Protein AF-0000000076572307 (afdb_homodimer)

Radius of gyration: 17.09 Å; Cα contacts (8 Å, |Δi|>4): 533; chains: 2; bounding box: 33×55×38 Å

pLDDT: mean 97.34, std 5.14, range [53.84, 98.94]

Nearest PDB structures (foldseek):
  8awo-assembly1_B  TM=8.934E-01  e=1.392E-05  Thermotoga maritima
  9bwf-assembly1_A  TM=8.383E-01  e=2.358E-06  metagenome
  8awp-assembly1_B  TM=9.040E-01  e=1.636E-05  Thermotoga maritima
  3fjs-assembly2_D  TM=7.931E-01  e=7.704E-06  Cupriavidus pinatubonensis JMP134
  5uqp-assembly1_B  TM=8.840E-01  e=5.346E-05  Rhodococcus jostii RHA1

InterPro domains:
  IPR011051 RmlC-like cupin domain superfamily [SSF51182] (6-100)
  IPR013096 Cupin 2, conserved barrel [PF07883] (37-101)
  IPR014710 RmlC-like jelly roll fold [G3DSA:2.60.120.10] (9-100)
  IPR052535 Bacilysin biosynthesis H2HPP isomerase [PTHR40112] (22-104)

Secondary structure (DSSP, 8-state):
-----EE---HHHH-S--HHHHHHHHHHTTEEEEEEEE-TT-EEEEEEESS-EEEEEEESEEEEEETTEEEEEETT-EEEE-TT--EEEEEESSS-EEEEEEEE-/-----EE---HHHH-S--HHHHHHHHHHTTEEEEEEEE-TT-EEEEEEESS-EEEEEEESEEEEEETTEEEEEETT-EEEE-TT--EEEEEESSS-EEEEEEEE-

Foldseek 3Di:
DDDWDKDADDCVVQNDQDPVSVCVVLVVVQKDKDKDKFAAFDKWDKDFAQAKKKKAWQAAWKWKDFPNDIDIDHHRMIIIDHGPTIIIMTGHDHGMTIIIIMGGD/DDDKDKDADDCVVQNDQDPVSVCVVQVVVQKDKDKDKFAAFDKWDKDFAQAKKKKAWQAAWKWKDFPNDIDIDHHRMIIIDHGPTIIIMTGHDHGMTIIIIMGGD

Organism: Mesocestoides corti (NCBI:txid53468)

Solvent-accessible surface area (backbone atoms only — not comparable to full-atom values): 10894 Å² total; per-residue (Å²): 131,82,71,87,52,72,47,70,64,44,53,92,81,65,39,74,88,45,70,65,50,50,51,52,52,39,43,73,71,44,33,44,68,49,48,35,41,35,47,48,60,34,52,40,56,60,29,32,31,78,49,55,34,35,46,33,31,66,34,44,35,35,38,39,35,45,83,91,42,74,47,77,43,39,57,39,24,34,34,62,43,60,46,67,48,60,32,34,37,32,34,40,73,90,45,50,32,35,33,30,52,26,36,70,105,132,80,74,88,52,71,47,71,65,44,52,92,80,65,38,75,88,44,70,66,50,50,51,52,53,38,42,74,72,43,32,44,68,49,48,33,41,36,48,48,6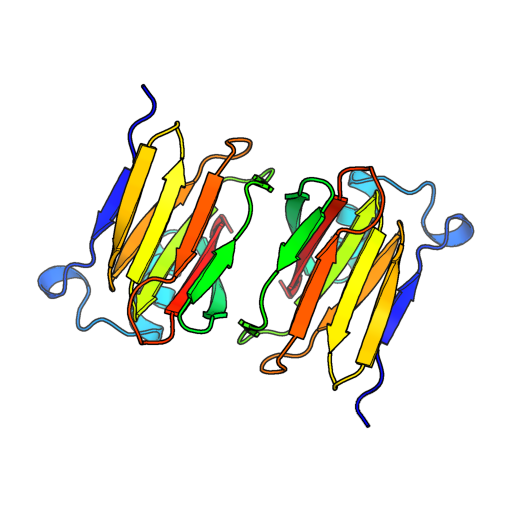0,35,50,42,56,60,30,33,31,78,49,55,35,35,46,32,29,64,34,44,36,35,37,40,34,45,81,91,40,75,47,78,43,40,57,38,24,33,33,61,42,59,49,66,50,59,32,32,37,33,33,40,73,89,46,49,31,34,32,31,53,27,34,72,107

Structure (mmCIF, N/CA/C/O backbone):
data_AF-0000000076572307-model_v1
#
loop_
_entity.id
_entity.type
_entity.pdbx_description
1 polymer 'Cupin_2 domain-containing protein'
#
loop_
_atom_site.group_PDB
_atom_site.id
_atom_site.type_symbol
_atom_site.label_atom_id
_atom_site.label_alt_id
_atom_site.label_comp_id
_atom_site.label_asym_id
_atom_site.label_entity_id
_atom_site.label_seq_id
_atom_site.pdbx_PDB_ins_code
_atom_site.Cartn_x
_atom_site.Cartn_y
_atom_site.Cartn_z
_atom_site.occupancy
_atom_site.B_iso_or_equiv
_atom_site.auth_seq_id
_atom_site.auth_comp_id
_atom_site.auth_asym_id
_atom_site.auth_atom_id
_atom_site.pdbx_PDB_model_num
ATOM 1 N N . MET A 1 1 ? 13.156 -6.414 -22.438 1 53.84 1 MET A N 1
ATOM 2 C CA . MET A 1 1 ? 11.797 -6.887 -22.172 1 53.84 1 MET A CA 1
ATOM 3 C C . MET A 1 1 ? 11.68 -7.398 -20.734 1 53.84 1 MET A C 1
ATOM 5 O O . MET A 1 1 ? 12.344 -8.367 -20.359 1 53.84 1 MET A O 1
ATOM 9 N N . THR A 1 2 ? 11.484 -6.613 -19.719 1 73 2 THR A N 1
ATOM 10 C CA . THR A 1 2 ? 11.562 -7.082 -18.344 1 73 2 THR A CA 1
ATOM 11 C C . THR A 1 2 ? 10.438 -8.07 -18.047 1 73 2 THR A C 1
ATOM 13 O O . THR A 1 2 ? 9.289 -7.859 -18.453 1 73 2 THR A O 1
ATOM 16 N N . ASP A 1 3 ? 10.711 -9.32 -17.891 1 89.75 3 ASP A N 1
ATOM 17 C CA . ASP A 1 3 ? 9.75 -10.398 -17.672 1 89.75 3 ASP A CA 1
ATOM 18 C C . ASP A 1 3 ? 9.227 -10.383 -16.234 1 89.75 3 ASP A C 1
ATOM 20 O O . ASP A 1 3 ? 9.898 -9.906 -15.328 1 89.75 3 ASP A O 1
ATOM 24 N N . PHE A 1 4 ? 7.934 -10.789 -16.172 1 97.31 4 PHE A N 1
ATOM 25 C CA . PHE A 1 4 ? 7.336 -10.984 -14.852 1 97.31 4 PHE A CA 1
ATOM 26 C C . PHE A 1 4 ? 8.055 -12.086 -14.086 1 97.31 4 PHE A C 1
ATOM 28 O O . PHE A 1 4 ? 8.383 -13.133 -14.656 1 97.31 4 PHE A O 1
ATOM 35 N N . VAL A 1 5 ? 8.383 -11.852 -12.867 1 98.19 5 VAL A N 1
ATOM 36 C CA . VAL A 1 5 ? 8.859 -12.898 -11.961 1 98.19 5 VAL A CA 1
ATOM 37 C C . VAL A 1 5 ? 7.742 -13.281 -10.992 1 98.19 5 VAL A C 1
ATOM 39 O O . VAL A 1 5 ? 7.465 -12.555 -10.039 1 98.19 5 VAL A O 1
ATOM 42 N N . VAL A 1 6 ? 7.102 -14.461 -11.266 1 98.25 6 VAL A N 1
ATOM 43 C CA . VAL A 1 6 ? 5.957 -14.93 -10.492 1 98.25 6 VAL A CA 1
ATOM 44 C C . VAL A 1 6 ? 6.289 -16.266 -9.82 1 98.25 6 VAL A C 1
ATOM 46 O O . VAL A 1 6 ? 6.852 -17.156 -10.453 1 98.25 6 VAL A O 1
ATOM 49 N N . ASP A 1 7 ? 5.984 -16.344 -8.555 1 98.12 7 ASP A N 1
ATOM 50 C CA . ASP A 1 7 ? 6.02 -17.609 -7.828 1 98.12 7 ASP A CA 1
ATOM 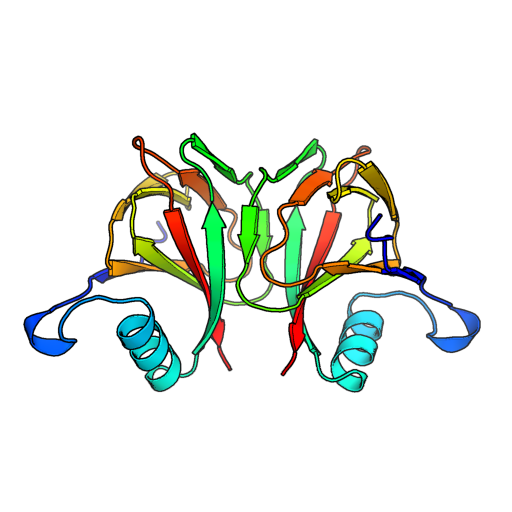51 C C . ASP A 1 7 ? 4.609 -18.125 -7.543 1 98.12 7 ASP A C 1
ATOM 53 O O . ASP A 1 7 ? 3.713 -17.344 -7.223 1 98.12 7 ASP A O 1
ATOM 57 N N . HIS A 1 8 ? 4.43 -19.375 -7.688 1 98.44 8 HIS A N 1
ATOM 58 C CA . HIS A 1 8 ? 3.141 -20.016 -7.426 1 98.44 8 HIS A CA 1
ATOM 59 C C . HIS A 1 8 ? 3.184 -20.844 -6.148 1 98.44 8 HIS A C 1
ATOM 61 O O . HIS A 1 8 ? 4.188 -21.5 -5.867 1 98.44 8 HIS A O 1
ATOM 67 N N . TRP A 1 9 ? 2.131 -20.781 -5.445 1 98.69 9 TRP A N 1
ATOM 68 C CA . TRP A 1 9 ? 2.029 -21.625 -4.254 1 98.69 9 TRP A CA 1
ATOM 69 C C . TRP A 1 9 ? 2.035 -23.094 -4.633 1 98.69 9 TRP A C 1
ATOM 71 O O . TRP A 1 9 ? 1.381 -23.5 -5.598 1 98.69 9 TRP A O 1
ATOM 81 N N . ASP A 1 10 ? 2.77 -23.828 -3.922 1 98.06 10 ASP A N 1
ATOM 82 C CA . ASP A 1 10 ? 2.838 -25.281 -4.082 1 98.06 10 ASP A CA 1
ATOM 83 C C . ASP A 1 10 ? 2.395 -26 -2.805 1 98.06 10 ASP A C 1
ATOM 85 O O . ASP A 1 10 ? 3.166 -26.109 -1.851 1 98.06 10 ASP A O 1
ATOM 89 N N . GLU A 1 11 ? 1.221 -26.578 -2.836 1 97.12 11 GLU A N 1
ATOM 90 C CA . GLU A 1 11 ? 0.671 -27.156 -1.617 1 97.12 11 GLU A CA 1
ATOM 91 C C . GLU A 1 11 ? 1.5 -28.359 -1.158 1 97.12 11 GLU A C 1
ATOM 93 O O . GLU A 1 11 ? 1.532 -28.672 0.032 1 97.12 11 GLU A O 1
ATOM 98 N N . GLY A 1 12 ? 2.105 -29.078 -2.049 1 97.5 12 GLY A N 1
ATOM 99 C CA . GLY A 1 12 ? 2.975 -30.188 -1.69 1 97.5 12 GLY A CA 1
ATOM 100 C C . GLY A 1 12 ? 4.199 -29.75 -0.907 1 97.5 12 GLY A C 1
ATOM 101 O O . GLY A 1 12 ? 4.727 -30.531 -0.099 1 97.5 12 GLY A O 1
ATOM 102 N N . VAL A 1 13 ? 4.621 -28.578 -1.095 1 97.12 13 VAL A N 1
ATOM 103 C CA . VAL A 1 13 ? 5.824 -28.047 -0.457 1 97.12 13 VAL A CA 1
ATOM 104 C C . VAL A 1 13 ? 5.438 -27.109 0.674 1 97.12 13 VAL A C 1
ATOM 106 O O . VAL A 1 13 ? 5.996 -27.172 1.77 1 97.12 13 VAL A O 1
ATOM 109 N N . ASP A 1 14 ? 4.301 -26.266 0.451 1 97.44 14 ASP A N 1
ATOM 110 C CA . ASP A 1 14 ? 3.994 -25.141 1.332 1 97.44 14 ASP A CA 1
ATOM 111 C C . ASP A 1 14 ? 2.84 -25.484 2.271 1 97.44 14 ASP A C 1
ATOM 113 O O . ASP A 1 14 ? 2.564 -24.734 3.219 1 97.44 14 ASP A O 1
ATOM 117 N N . GLY A 1 15 ? 2.24 -26.578 2.039 1 97.81 15 GLY A N 1
ATOM 118 C CA . GLY A 1 15 ? 1.041 -26.891 2.803 1 97.81 15 GLY A CA 1
ATOM 119 C C . GLY A 1 15 ? -0.204 -26.219 2.254 1 97.81 15 GLY A C 1
ATOM 120 O O . GLY A 1 15 ? -0.192 -25.688 1.141 1 97.81 15 GLY A O 1
ATOM 121 N N . VAL A 1 16 ? -1.265 -26.375 2.984 1 98.31 16 VAL A N 1
ATOM 122 C CA . VAL A 1 16 ? -2.537 -25.797 2.576 1 98.31 16 VAL A CA 1
ATOM 123 C C . VAL A 1 16 ? -2.432 -24.266 2.584 1 98.31 16 VAL A C 1
ATOM 125 O O . VAL A 1 16 ? -1.957 -23.672 3.559 1 98.31 16 VAL A O 1
ATOM 128 N N . LEU A 1 17 ? -2.826 -23.688 1.553 1 98.62 17 LEU A N 1
ATOM 129 C CA . LEU A 1 17 ? -2.787 -22.234 1.444 1 98.62 17 LEU A CA 1
ATOM 130 C C . LEU A 1 17 ? -3.754 -21.578 2.434 1 98.62 17 LEU A C 1
ATOM 132 O O . LEU A 1 17 ? -4.926 -21.969 2.5 1 98.62 17 LEU A O 1
ATOM 136 N N . SER A 1 18 ? -3.26 -20.641 3.166 1 98.31 18 SER A N 1
ATOM 137 C CA . SER A 1 18 ? -4.016 -19.766 4.066 1 98.31 18 SER A CA 1
ATOM 138 C C . SER A 1 18 ? -3.279 -18.453 4.316 1 98.31 18 SER A C 1
ATOM 140 O O . SER A 1 18 ? -2.125 -18.297 3.91 1 98.31 18 SER A O 1
ATOM 142 N N . ARG A 1 19 ? -3.943 -17.594 4.926 1 98.06 19 ARG A N 1
ATOM 143 C CA . ARG A 1 19 ? -3.271 -16.359 5.332 1 98.06 19 ARG A CA 1
ATOM 144 C C . ARG A 1 19 ? -2.057 -16.656 6.203 1 98.06 19 ARG A C 1
ATOM 146 O O . ARG A 1 19 ? -0.982 -16.094 5.992 1 98.06 19 ARG A O 1
ATOM 153 N N . GLU A 1 20 ? -2.246 -17.516 7.09 1 97.69 20 GLU A N 1
ATOM 154 C CA . GLU A 1 20 ? -1.208 -17.844 8.062 1 97.69 20 GLU A CA 1
ATOM 155 C C . GLU A 1 20 ? -0.001 -18.484 7.383 1 97.69 20 GLU A C 1
ATOM 157 O O . GLU A 1 20 ? 1.141 -18.094 7.637 1 97.69 20 GLU A O 1
ATOM 162 N N . THR A 1 21 ? -0.202 -19.438 6.551 1 98.56 21 THR A N 1
ATOM 163 C CA . THR A 1 21 ? 0.91 -20.141 5.918 1 98.56 21 THR A CA 1
ATOM 164 C C . THR A 1 21 ? 1.631 -19.234 4.93 1 98.56 21 THR A C 1
ATOM 166 O O . THR A 1 21 ? 2.848 -19.328 4.762 1 98.56 21 THR A O 1
ATOM 169 N N . MET A 1 22 ? 0.889 -18.344 4.297 1 98.81 22 MET A N 1
ATOM 170 C CA . MET A 1 22 ? 1.513 -17.375 3.4 1 98.81 22 MET A CA 1
ATOM 171 C C . MET A 1 22 ? 2.395 -16.406 4.176 1 98.81 22 MET A C 1
ATOM 173 O O . MET A 1 22 ? 3.525 -16.125 3.771 1 98.81 22 MET A O 1
ATOM 177 N N . LEU A 1 23 ? 1.884 -15.914 5.301 1 98.19 23 LEU A N 1
ATOM 178 C CA . LEU A 1 23 ? 2.664 -14.992 6.125 1 98.19 23 LEU A CA 1
ATOM 179 C C . LEU A 1 23 ? 3.947 -15.664 6.609 1 98.19 23 LEU A C 1
ATOM 181 O O . LEU A 1 23 ? 5.012 -15.039 6.625 1 98.19 23 LEU A O 1
ATOM 185 N N . GLU A 1 24 ? 3.861 -16.844 7.004 1 97.94 24 GLU A N 1
ATOM 186 C CA . GLU A 1 24 ? 5.031 -17.594 7.465 1 97.94 24 GLU A CA 1
ATOM 187 C C . GLU A 1 24 ? 6.066 -17.734 6.352 1 97.94 24 GLU A C 1
ATOM 189 O O . GLU A 1 24 ? 7.27 -17.578 6.594 1 97.94 24 GLU A O 1
ATOM 194 N N . LYS A 1 25 ? 5.605 -18.031 5.172 1 98.31 25 LYS A N 1
ATOM 195 C CA . LYS A 1 25 ? 6.508 -18.188 4.031 1 98.31 25 LYS A CA 1
ATOM 196 C C . LYS A 1 25 ? 7.234 -16.875 3.732 1 98.31 25 LYS A C 1
ATOM 198 O O . LYS A 1 25 ? 8.445 -16.859 3.518 1 98.31 25 LYS A O 1
ATOM 203 N N . LEU A 1 26 ? 6.496 -15.797 3.756 1 98.38 26 LEU A N 1
ATOM 204 C CA . LEU A 1 26 ? 7.082 -14.492 3.484 1 98.38 26 LEU A CA 1
ATOM 205 C C . LEU A 1 26 ? 8.102 -14.117 4.559 1 98.38 26 LEU A C 1
ATOM 207 O O . LEU A 1 26 ? 9.164 -13.57 4.254 1 98.38 26 LEU A O 1
ATOM 211 N N . LYS A 1 27 ? 7.742 -14.383 5.781 1 97.75 27 LYS A N 1
ATOM 212 C CA . LYS A 1 27 ? 8.664 -14.117 6.883 1 97.75 27 LYS A CA 1
ATOM 213 C C . LYS A 1 27 ? 9.969 -14.891 6.711 1 97.75 27 LYS A C 1
ATOM 215 O O . LYS A 1 27 ? 11.055 -14.344 6.918 1 97.75 27 LYS A O 1
ATOM 220 N N . LYS A 1 28 ? 9.867 -16.109 6.371 1 97.56 28 LYS A N 1
ATOM 221 C CA . LYS A 1 28 ? 11.047 -16.938 6.148 1 97.56 28 LYS A CA 1
ATOM 222 C C . LYS A 1 28 ? 11.914 -16.375 5.027 1 97.56 28 LYS A C 1
ATOM 224 O O . LYS A 1 28 ? 13.133 -16.547 5.031 1 97.56 28 LYS A O 1
ATOM 229 N N . GLN A 1 29 ? 11.273 -15.773 4.152 1 97.69 29 GLN A N 1
ATOM 230 C CA . GLN A 1 29 ? 11.984 -15.18 3.021 1 97.69 29 GLN A CA 1
ATOM 231 C C . GLN A 1 29 ? 12.531 -13.797 3.373 1 97.69 29 GLN A C 1
ATOM 233 O O . GLN A 1 29 ? 13.164 -13.148 2.543 1 97.69 29 GLN A O 1
ATOM 238 N N . GLY A 1 30 ? 12.203 -13.25 4.586 1 97.69 30 GLY A N 1
ATOM 239 C CA . GLY A 1 30 ? 12.719 -11.969 5.039 1 97.69 30 GLY A CA 1
ATOM 240 C C . GLY A 1 30 ? 11.82 -10.805 4.664 1 97.69 30 GLY A C 1
ATOM 241 O O . GLY A 1 30 ? 12.297 -9.688 4.457 1 97.69 30 GLY A O 1
ATOM 242 N N . TYR A 1 31 ? 10.555 -11.094 4.496 1 97.94 31 TYR A N 1
ATOM 243 C CA . TYR A 1 31 ? 9.625 -10.031 4.133 1 97.94 31 TYR A CA 1
ATOM 244 C C . TYR A 1 31 ? 8.68 -9.719 5.289 1 97.94 31 TYR A C 1
ATOM 246 O O . TYR A 1 31 ? 8.273 -10.617 6.027 1 97.94 31 TYR A O 1
ATOM 254 N N . SER A 1 32 ? 8.32 -8.438 5.426 1 97.06 32 SER A N 1
ATOM 255 C CA . SER A 1 32 ? 7.133 -7.992 6.148 1 97.06 32 SER A CA 1
ATOM 256 C C . SER A 1 32 ? 5.949 -7.793 5.207 1 97.06 32 SER A C 1
ATOM 258 O O . SER A 1 32 ? 6.129 -7.398 4.055 1 97.06 32 SER A O 1
ATOM 260 N N . ALA A 1 33 ? 4.809 -8.156 5.691 1 97.81 33 ALA A N 1
ATOM 261 C CA . ALA A 1 33 ? 3.639 -8.102 4.816 1 97.81 33 ALA A CA 1
ATOM 262 C C . ALA A 1 33 ? 2.496 -7.336 5.484 1 97.81 33 ALA A C 1
ATOM 264 O O . ALA A 1 33 ? 2.219 -7.531 6.668 1 97.81 33 ALA A O 1
ATOM 265 N N . THR A 1 34 ? 1.863 -6.457 4.77 1 98.12 34 THR A N 1
ATOM 266 C CA . THR A 1 34 ? 0.648 -5.77 5.191 1 98.12 34 THR A CA 1
ATOM 267 C C . THR A 1 34 ? -0.577 -6.359 4.5 1 98.12 34 THR A C 1
ATOM 269 O O . THR A 1 34 ? -0.696 -6.297 3.273 1 98.12 34 THR A O 1
ATOM 272 N N . PRO A 1 35 ? -1.518 -6.953 5.266 1 98.44 35 PRO A N 1
ATOM 273 C CA . PRO A 1 35 ? -2.697 -7.582 4.664 1 98.44 35 PRO A CA 1
ATOM 274 C C . PRO A 1 35 ? -3.781 -6.57 4.301 1 98.44 35 PRO A C 1
ATOM 276 O O . PRO A 1 35 ? -4.172 -5.75 5.137 1 98.44 35 PRO A O 1
ATOM 279 N N . TYR A 1 36 ? -4.258 -6.652 3.113 1 98.69 36 TYR A N 1
ATOM 280 C CA . TYR A 1 36 ? -5.336 -5.812 2.604 1 98.69 36 TYR A CA 1
ATOM 281 C C . TYR A 1 36 ? -6.512 -6.66 2.135 1 98.69 36 TYR A C 1
ATOM 283 O O . TYR A 1 36 ? -6.332 -7.809 1.729 1 98.69 36 TYR A O 1
ATOM 291 N N . THR A 1 37 ? -7.695 -6.086 2.186 1 98.75 37 THR A N 1
ATOM 292 C CA . THR A 1 37 ? -8.883 -6.617 1.524 1 98.75 37 THR A CA 1
ATOM 293 C C . THR A 1 37 ? -9.508 -5.566 0.608 1 98.75 37 THR A C 1
ATOM 295 O O . THR A 1 37 ? -9.773 -4.441 1.037 1 98.75 37 THR A O 1
ATOM 298 N N . PHE A 1 38 ? -9.688 -5.957 -0.635 1 98.5 38 PHE A N 1
ATOM 299 C CA . PHE A 1 38 ? -10.273 -5.082 -1.646 1 98.5 38 PHE A CA 1
ATOM 300 C C . PHE A 1 38 ? -11.555 -5.684 -2.205 1 98.5 38 PHE A C 1
ATOM 302 O O . PHE A 1 38 ? -11.656 -6.898 -2.379 1 98.5 38 PHE A O 1
ATOM 309 N N . SER A 1 39 ? -12.461 -4.883 -2.543 1 98 39 SER A N 1
ATOM 310 C CA . SER A 1 39 ? -13.703 -5.355 -3.141 1 98 39 SER A CA 1
ATOM 311 C C . SER A 1 39 ? -13.5 -5.789 -4.586 1 98 39 SER A C 1
ATOM 313 O O . SER A 1 39 ? -12.539 -5.359 -5.238 1 98 39 SER A O 1
ATOM 315 N N . ALA A 1 40 ? -14.406 -6.648 -4.992 1 98.12 40 ALA A N 1
ATOM 316 C CA . ALA A 1 40 ? -14.43 -7 -6.41 1 98.12 40 ALA A CA 1
ATOM 317 C C . ALA A 1 40 ? -14.523 -5.75 -7.285 1 98.12 40 ALA A C 1
ATOM 319 O O . ALA A 1 40 ? -15.25 -4.809 -6.961 1 98.12 40 ALA A O 1
ATOM 320 N N . GLY A 1 41 ? -13.711 -5.723 -8.336 1 97.69 41 GLY A N 1
ATOM 321 C CA . GLY A 1 41 ? -13.773 -4.629 -9.289 1 97.69 41 GLY A CA 1
ATOM 322 C C . GLY A 1 41 ? -12.867 -3.469 -8.93 1 97.69 41 GLY A C 1
ATOM 323 O O . GLY A 1 41 ? -12.719 -2.525 -9.711 1 97.69 41 GLY A O 1
ATOM 324 N N . SER A 1 42 ? -12.25 -3.514 -7.773 1 97.94 42 SER A N 1
ATOM 325 C CA . SER A 1 42 ? -11.32 -2.457 -7.387 1 97.94 42 SER A CA 1
ATOM 326 C C . SER A 1 42 ? -10.227 -2.277 -8.43 1 97.94 42 SER A C 1
ATOM 328 O O . SER A 1 42 ? -9.727 -3.256 -8.984 1 97.94 42 SER A O 1
ATOM 330 N N . THR A 1 43 ? -9.844 -0.995 -8.68 1 97.88 43 THR A N 1
ATOM 331 C CA . THR A 1 43 ? -8.742 -0.673 -9.586 1 97.88 43 THR A CA 1
ATOM 332 C C . THR A 1 43 ? -7.668 0.132 -8.867 1 97.88 43 THR A C 1
ATOM 334 O O . THR A 1 43 ? -7.965 0.904 -7.953 1 97.88 43 THR A O 1
ATOM 337 N N . PHE A 1 44 ? -6.484 -0.086 -9.273 1 97.75 44 PHE A N 1
ATOM 338 C CA . PHE A 1 44 ? -5.309 0.615 -8.766 1 97.75 44 PHE A CA 1
ATOM 339 C C . PHE A 1 44 ? -4.582 1.339 -9.891 1 97.75 44 PHE A C 1
ATOM 341 O O . PHE A 1 44 ? -4.074 0.705 -10.82 1 97.75 44 PHE A O 1
ATOM 348 N N . PRO A 1 45 ? -4.516 2.625 -9.789 1 96.81 45 PRO A N 1
ATOM 349 C CA . PRO A 1 45 ? -3.891 3.396 -10.867 1 96.81 45 PRO A CA 1
ATOM 350 C C . PRO A 1 45 ? -2.383 3.164 -10.961 1 96.81 45 PRO A C 1
ATOM 352 O O . PRO A 1 45 ? -1.771 2.666 -10.016 1 96.81 45 PRO A O 1
ATOM 355 N N . THR A 1 46 ? -1.895 3.574 -12.133 1 97.44 46 THR A N 1
ATOM 356 C CA . THR A 1 46 ? -0.453 3.471 -12.336 1 97.44 46 THR A CA 1
ATOM 357 C C . THR A 1 46 ? 0.298 4.273 -11.273 1 97.44 46 THR A C 1
ATOM 359 O O . THR A 1 46 ? -0.058 5.418 -10.984 1 97.44 46 THR A O 1
ATOM 362 N N . HIS A 1 47 ? 1.31 3.645 -10.688 1 98.31 47 HIS A N 1
ATOM 363 C CA . HIS A 1 47 ? 2.152 4.27 -9.68 1 98.31 47 HIS A CA 1
ATOM 364 C C . HIS A 1 47 ? 3.518 3.596 -9.602 1 98.31 47 HIS A C 1
ATOM 366 O O . HIS A 1 47 ? 3.766 2.609 -10.297 1 98.31 47 HIS A O 1
ATOM 372 N N . THR A 1 48 ? 4.395 4.195 -8.797 1 98.56 48 THR A N 1
ATOM 373 C CA . THR A 1 48 ? 5.695 3.611 -8.492 1 98.56 48 THR A CA 1
ATOM 374 C C . THR A 1 48 ? 5.949 3.621 -6.984 1 98.56 48 THR A C 1
ATOM 376 O O . THR A 1 48 ? 5.207 4.258 -6.23 1 98.56 48 THR A O 1
ATOM 379 N N . HIS A 1 49 ? 6.91 2.883 -6.594 1 98.38 49 HIS A N 1
ATOM 380 C CA . HIS A 1 49 ? 7.418 2.92 -5.227 1 98.38 49 HIS A CA 1
ATOM 381 C C . HIS A 1 49 ? 8.938 2.869 -5.199 1 98.38 49 HIS A C 1
ATOM 383 O O . HIS A 1 49 ? 9.57 2.41 -6.156 1 98.38 49 HIS A O 1
ATOM 389 N N . ASP A 1 50 ? 9.523 3.244 -4.074 1 97.88 50 ASP A N 1
ATOM 390 C CA . ASP A 1 50 ? 10.969 3.42 -4 1 97.88 50 ASP A CA 1
ATOM 391 C C . ASP A 1 50 ? 11.633 2.23 -3.311 1 97.88 50 ASP A C 1
ATOM 393 O O . ASP A 1 50 ? 12.75 2.344 -2.803 1 97.88 50 ASP A O 1
ATOM 397 N N . VAL A 1 51 ? 10.945 1.186 -3.191 1 97.75 51 VAL A N 1
ATOM 398 C CA . VAL A 1 51 ? 11.484 -0.062 -2.658 1 97.75 51 VAL A CA 1
ATOM 399 C C . VAL A 1 51 ? 11.078 -1.226 -3.562 1 97.75 51 VAL A C 1
ATOM 401 O O . VAL A 1 51 ? 10.133 -1.115 -4.344 1 97.75 51 VAL A O 1
ATOM 404 N N . ASP A 1 52 ? 11.875 -2.268 -3.463 1 98.12 52 ASP A N 1
ATOM 405 C CA . ASP A 1 52 ? 11.422 -3.516 -4.07 1 98.12 52 ASP A CA 1
ATOM 406 C C . ASP A 1 52 ? 10.289 -4.145 -3.262 1 98.12 52 ASP A C 1
ATOM 408 O O . ASP A 1 52 ? 10.328 -4.152 -2.029 1 98.12 52 ASP A O 1
ATOM 412 N N . LYS A 1 53 ? 9.32 -4.695 -4.012 1 98.5 53 LYS A N 1
ATOM 413 C CA . LYS A 1 53 ? 8.172 -5.27 -3.322 1 98.5 53 LYS A CA 1
ATOM 414 C C . LYS A 1 53 ? 7.805 -6.633 -3.902 1 98.5 53 LYS A C 1
ATOM 416 O O . LYS A 1 53 ? 8.281 -7.004 -4.977 1 98.5 53 LYS A O 1
ATOM 421 N N . LYS A 1 54 ? 7.004 -7.359 -3.162 1 98.75 54 LYS A N 1
ATOM 422 C CA . LYS A 1 54 ? 6.215 -8.477 -3.666 1 98.75 54 LYS A CA 1
ATOM 423 C C . LYS A 1 54 ? 4.723 -8.219 -3.492 1 98.75 54 LYS A C 1
ATOM 425 O O . LYS A 1 54 ? 4.27 -7.855 -2.402 1 98.75 54 LYS A O 1
ATOM 430 N N . ASP A 1 55 ? 4.023 -8.344 -4.531 1 98.88 55 ASP A N 1
ATOM 431 C CA . ASP A 1 55 ? 2.566 -8.383 -4.469 1 98.88 55 ASP A CA 1
ATOM 432 C C . ASP A 1 55 ? 2.061 -9.82 -4.344 1 98.88 55 ASP A C 1
ATOM 434 O O . ASP A 1 55 ? 2.402 -10.68 -5.156 1 98.88 55 ASP A O 1
ATOM 438 N N . VAL A 1 56 ? 1.227 -10.047 -3.336 1 98.94 56 VAL A N 1
ATOM 439 C CA . VAL A 1 56 ? 0.887 -11.414 -2.949 1 98.94 56 VAL A CA 1
ATOM 440 C C . VAL A 1 56 ? -0.629 -11.594 -2.961 1 98.94 56 VAL A C 1
ATOM 442 O O . VAL A 1 56 ? -1.347 -10.914 -2.221 1 98.94 56 VAL A O 1
ATOM 445 N N . VAL A 1 57 ? -1.098 -12.5 -3.746 1 98.94 57 VAL A N 1
ATOM 446 C CA . VAL A 1 57 ? -2.518 -12.836 -3.764 1 98.94 57 VAL A CA 1
ATOM 447 C C . VAL A 1 57 ? -2.777 -14.039 -2.863 1 98.94 57 VAL A C 1
ATOM 449 O O . VAL A 1 57 ? -2.328 -15.148 -3.156 1 98.94 57 VAL A O 1
ATOM 452 N N . VAL A 1 58 ? -3.512 -13.852 -1.8 1 98.88 58 VAL A N 1
ATOM 453 C CA . VAL A 1 58 ? -3.857 -14.945 -0.893 1 98.88 58 VAL A CA 1
ATOM 454 C C . VAL A 1 58 ? -5.148 -15.617 -1.356 1 98.88 58 VAL A C 1
ATOM 456 O O . VAL A 1 58 ? -5.266 -16.844 -1.322 1 98.88 58 VAL A O 1
ATOM 459 N N . ASP A 1 59 ? -6.07 -14.789 -1.713 1 98.69 59 ASP A N 1
ATOM 460 C CA . ASP A 1 59 ? -7.352 -15.242 -2.254 1 98.69 59 ASP A CA 1
ATOM 461 C C . ASP A 1 59 ? -7.902 -14.242 -3.268 1 98.69 59 ASP A C 1
ATOM 463 O O . ASP A 1 59 ? -7.828 -13.023 -3.053 1 98.69 59 ASP A O 1
ATOM 467 N N . GLY A 1 60 ? -8.523 -14.852 -4.352 1 98.56 60 GLY A N 1
ATOM 468 C CA . GLY A 1 60 ? -9.07 -13.992 -5.395 1 98.56 60 GLY A CA 1
ATOM 469 C C . GLY A 1 60 ? -8.195 -13.93 -6.633 1 98.56 60 GLY A C 1
ATOM 470 O O . GLY A 1 60 ? -7.355 -14.805 -6.855 1 98.56 60 GLY A O 1
ATOM 471 N N . GLU A 1 61 ? -8.508 -12.93 -7.562 1 98.88 61 GLU A N 1
ATOM 472 C CA . GLU A 1 61 ? -7.789 -12.766 -8.82 1 98.88 61 GLU A CA 1
ATOM 473 C C . GLU A 1 61 ? -7.48 -11.289 -9.094 1 98.88 61 GLU A C 1
ATOM 475 O O . GLU A 1 61 ? -8.312 -10.422 -8.828 1 98.88 61 GLU A O 1
ATOM 480 N N . LEU A 1 62 ? -6.289 -11.078 -9.602 1 98.81 62 LEU A N 1
ATOM 481 C CA . LEU A 1 62 ? -5.781 -9.734 -9.852 1 98.81 62 LEU A CA 1
ATOM 482 C C . LEU A 1 62 ? -5.172 -9.641 -11.242 1 98.81 62 LEU A C 1
ATOM 484 O O . LEU A 1 62 ? -4.266 -10.398 -11.586 1 98.81 62 LEU A O 1
ATOM 488 N N . GLU A 1 63 ? -5.688 -8.812 -12.07 1 98.94 63 GLU A N 1
ATOM 489 C CA . GLU A 1 63 ? -4.996 -8.445 -13.305 1 98.94 63 GLU A CA 1
ATOM 490 C C . GLU A 1 63 ? -3.928 -7.387 -13.039 1 98.94 63 GLU A C 1
ATOM 492 O O . GLU A 1 63 ? -4.234 -6.305 -12.547 1 98.94 63 GLU A O 1
ATOM 497 N N . PHE A 1 64 ? -2.752 -7.707 -13.359 1 98.81 64 PHE A N 1
ATOM 498 C CA . PHE A 1 64 ? -1.61 -6.848 -13.062 1 98.81 64 PHE A CA 1
ATOM 499 C C . PHE A 1 64 ? -0.928 -6.398 -14.352 1 98.81 64 PHE A C 1
ATOM 501 O O . PHE A 1 64 ? -0.681 -7.207 -15.242 1 98.81 64 PHE A O 1
ATOM 508 N N . THR A 1 65 ? -0.631 -5.078 -14.461 1 98.75 65 THR A N 1
ATOM 509 C CA . THR A 1 65 ? 0 -4.516 -15.648 1 98.75 65 THR A CA 1
ATOM 510 C C . THR A 1 65 ? 1.344 -3.883 -15.305 1 98.75 65 THR A C 1
ATOM 512 O O . THR A 1 65 ? 1.426 -3.045 -14.398 1 98.75 65 THR A O 1
ATOM 515 N N . MET A 1 66 ? 2.336 -4.297 -15.945 1 98.31 66 MET A N 1
ATOM 516 C CA . MET A 1 66 ? 3.717 -3.84 -15.828 1 98.31 66 MET A CA 1
ATOM 517 C C . MET A 1 66 ? 4.5 -4.125 -17.094 1 98.31 66 MET A C 1
ATOM 519 O O . MET A 1 66 ? 4.203 -5.086 -17.812 1 98.31 66 MET A O 1
ATOM 523 N N . TYR A 1 67 ? 5.391 -3.293 -17.453 1 97.5 67 TYR A N 1
ATOM 524 C CA . TYR A 1 67 ? 6.215 -3.451 -18.641 1 97.5 67 TYR A CA 1
ATOM 525 C C . TYR A 1 67 ? 5.359 -3.43 -19.906 1 97.5 67 TYR A C 1
ATOM 527 O O . TYR A 1 67 ? 5.668 -4.109 -20.891 1 97.5 67 TYR A O 1
ATOM 535 N N . GLY A 1 68 ? 4.277 -2.799 -19.797 1 96.06 68 GLY A N 1
ATOM 536 C CA . GLY A 1 68 ? 3.414 -2.691 -20.953 1 96.06 68 GLY A CA 1
ATOM 537 C C . GLY A 1 68 ? 2.629 -3.959 -21.234 1 96.06 68 GLY A C 1
ATOM 538 O O . GLY A 1 68 ? 1.981 -4.078 -22.281 1 96.06 68 GLY A O 1
ATOM 539 N N . LYS A 1 69 ? 2.688 -4.863 -20.359 1 97.62 69 LYS A N 1
ATOM 540 C CA . LYS A 1 69 ? 1.978 -6.133 -20.469 1 97.62 69 LYS A CA 1
ATOM 541 C C . LYS A 1 69 ? 1.114 -6.387 -19.234 1 97.62 69 LYS A C 1
ATOM 543 O O . LYS A 1 69 ? 1.322 -5.773 -18.188 1 97.62 69 LYS A O 1
ATOM 548 N N . SER A 1 70 ? 0.166 -7.305 -19.453 1 98.25 70 SER A N 1
ATOM 549 C CA . SER A 1 70 ? -0.686 -7.691 -18.328 1 98.25 70 SER A CA 1
ATOM 550 C C . SER A 1 70 ? -0.606 -9.188 -18.062 1 98.25 70 SER A C 1
ATOM 552 O O . SER A 1 70 ? -0.389 -9.977 -18.984 1 98.25 70 SER A O 1
ATOM 554 N N . ILE A 1 71 ? -0.856 -9.531 -16.812 1 98.5 71 ILE A N 1
ATOM 555 C CA . ILE A 1 71 ? -0.967 -10.922 -16.375 1 98.5 71 ILE A CA 1
ATOM 556 C C . ILE A 1 71 ? -2.076 -11.047 -15.336 1 98.5 71 ILE A C 1
ATOM 558 O O . ILE A 1 71 ? -2.445 -10.07 -14.688 1 98.5 71 ILE A O 1
ATOM 562 N N . ILE A 1 72 ? -2.615 -12.258 -15.242 1 98.75 72 ILE A N 1
ATOM 563 C CA . ILE A 1 72 ? -3.574 -12.539 -14.18 1 98.75 72 ILE A CA 1
ATOM 564 C C . ILE A 1 72 ? -2.889 -13.312 -13.055 1 98.75 72 ILE A C 1
ATOM 566 O O . ILE A 1 72 ? -2.301 -14.367 -13.297 1 98.75 72 ILE A O 1
ATOM 570 N N . LEU A 1 73 ? -2.932 -12.812 -11.891 1 98.81 73 LEU A N 1
ATOM 571 C CA . LEU A 1 73 ? -2.48 -13.5 -10.68 1 98.81 73 LEU A CA 1
ATOM 572 C C . LEU A 1 73 ? -3.65 -14.164 -9.969 1 98.81 73 LEU A C 1
ATOM 574 O O . LEU A 1 73 ? -4.719 -13.57 -9.828 1 98.81 73 LEU A O 1
ATOM 578 N N . LYS A 1 74 ? -3.441 -15.359 -9.523 1 98.75 74 LYS A N 1
ATOM 579 C CA . LYS A 1 74 ? -4.465 -16.125 -8.82 1 98.75 74 LYS A CA 1
ATOM 580 C C . LYS A 1 74 ? -4.043 -16.438 -7.387 1 98.75 74 LYS A C 1
ATOM 582 O O . LYS A 1 74 ? -2.918 -16.125 -6.988 1 98.75 74 LYS A O 1
ATOM 587 N N . SER A 1 75 ? -4.992 -17.062 -6.641 1 98.81 75 SER A N 1
ATOM 588 C CA . SER A 1 75 ? -4.707 -17.422 -5.258 1 98.81 75 SER A CA 1
ATOM 589 C C . SER A 1 75 ? -3.377 -18.172 -5.145 1 98.81 75 SER A C 1
ATOM 591 O O . SER A 1 75 ? -3.139 -19.141 -5.867 1 98.81 75 SER A O 1
ATOM 593 N N . GLY A 1 76 ? -2.521 -17.609 -4.293 1 98.81 76 GLY A N 1
ATOM 594 C CA . GLY A 1 76 ? -1.244 -18.25 -4.047 1 98.81 76 GLY A CA 1
ATOM 595 C C . GLY A 1 76 ? -0.106 -17.656 -4.852 1 98.81 76 GLY A C 1
ATOM 596 O O . GLY A 1 76 ? 1.065 -17.922 -4.578 1 98.81 76 GLY A O 1
ATOM 597 N N . ASP A 1 77 ? -0.406 -16.828 -5.824 1 98.81 77 ASP A N 1
ATOM 598 C CA . ASP A 1 77 ? 0.629 -16.234 -6.668 1 98.81 77 ASP A CA 1
ATOM 599 C C . ASP A 1 77 ? 1.302 -15.055 -5.965 1 98.81 77 ASP A C 1
ATOM 601 O O . ASP A 1 77 ? 0.638 -14.273 -5.285 1 98.81 77 ASP A O 1
ATOM 605 N N . THR A 1 78 ? 2.604 -14.93 -6.141 1 98.81 78 THR A N 1
ATOM 606 C CA . THR A 1 78 ? 3.416 -13.805 -5.699 1 98.81 78 THR A CA 1
ATOM 607 C C . THR A 1 78 ? 4.188 -13.195 -6.871 1 98.81 78 THR A C 1
ATOM 609 O O . THR A 1 78 ? 4.734 -13.93 -7.699 1 98.81 78 THR A O 1
ATOM 612 N N . LEU A 1 79 ? 4.195 -11.93 -6.953 1 98.88 79 LEU A N 1
ATOM 613 C CA . LEU A 1 79 ? 4.852 -11.227 -8.047 1 98.88 79 LEU A CA 1
ATOM 614 C C . LEU A 1 79 ? 5.883 -10.234 -7.52 1 98.88 79 LEU A C 1
ATOM 616 O O . LEU A 1 79 ? 5.582 -9.438 -6.625 1 98.88 79 LEU A O 1
ATOM 620 N N . VAL A 1 80 ? 7.09 -10.227 -8.078 1 98.62 80 VAL A N 1
ATOM 621 C CA . VAL A 1 80 ? 8.109 -9.227 -7.758 1 98.62 80 VAL A CA 1
ATOM 622 C C . VAL A 1 80 ? 7.816 -7.93 -8.508 1 98.62 80 VAL A C 1
ATOM 624 O O . VAL A 1 80 ? 7.609 -7.941 -9.727 1 98.62 80 VAL A O 1
ATOM 627 N N . VAL A 1 81 ? 7.785 -6.887 -7.816 1 98.62 81 VAL A N 1
ATOM 628 C CA . VAL A 1 81 ? 7.617 -5.562 -8.406 1 98.62 81 VAL A CA 1
ATOM 629 C C . VAL A 1 81 ? 8.844 -4.703 -8.109 1 98.62 81 VAL A C 1
ATOM 631 O O . VAL A 1 81 ? 9.008 -4.215 -6.984 1 98.62 81 VAL A O 1
ATOM 634 N N . PRO A 1 82 ? 9.68 -4.406 -9.055 1 98.19 82 PRO A N 1
ATOM 635 C CA . PRO A 1 82 ? 10.914 -3.668 -8.797 1 98.19 82 PRO A CA 1
ATOM 636 C C . PRO A 1 82 ? 10.664 -2.195 -8.477 1 98.19 82 PRO A C 1
ATOM 638 O O . PRO A 1 82 ? 9.75 -1.584 -9.039 1 98.19 82 PRO A O 1
ATOM 641 N N . LYS A 1 83 ? 11.523 -1.689 -7.605 1 98.25 83 LYS A N 1
ATOM 642 C CA . LYS A 1 83 ? 11.484 -0.266 -7.285 1 98.25 83 LYS A CA 1
ATOM 643 C C . LYS A 1 83 ? 11.523 0.586 -8.547 1 98.25 83 LYS A C 1
ATOM 645 O O . LYS A 1 83 ? 12.234 0.261 -9.5 1 98.25 83 LYS A O 1
ATOM 650 N N . GLY A 1 84 ? 10.664 1.586 -8.555 1 98.25 84 GLY A N 1
ATOM 651 C CA . GLY A 1 84 ? 10.734 2.604 -9.594 1 98.25 84 GLY A CA 1
ATOM 652 C C . GLY A 1 84 ? 10 2.213 -10.867 1 98.25 84 GLY A C 1
ATOM 653 O O . GLY A 1 84 ? 9.914 3.008 -11.805 1 98.25 84 GLY A O 1
ATOM 654 N N . VAL A 1 85 ? 9.492 1.063 -10.992 1 98.31 85 VAL A N 1
ATOM 655 C CA . VAL A 1 85 ? 8.852 0.596 -12.219 1 98.31 85 VAL A CA 1
ATOM 656 C C . VAL A 1 85 ? 7.352 0.888 -12.156 1 98.31 85 VAL A C 1
ATOM 658 O O . VAL A 1 85 ? 6.66 0.431 -11.25 1 98.31 85 VAL A O 1
ATOM 661 N N . PRO A 1 86 ? 6.84 1.601 -13.109 1 98.38 86 PRO A N 1
ATOM 662 C CA . PRO A 1 86 ? 5.398 1.876 -13.125 1 98.38 86 PRO A CA 1
ATOM 663 C C . PRO A 1 86 ? 4.559 0.613 -13.297 1 98.38 86 PRO A C 1
ATOM 665 O O . PRO A 1 86 ? 4.926 -0.279 -14.062 1 98.38 86 PRO A O 1
AT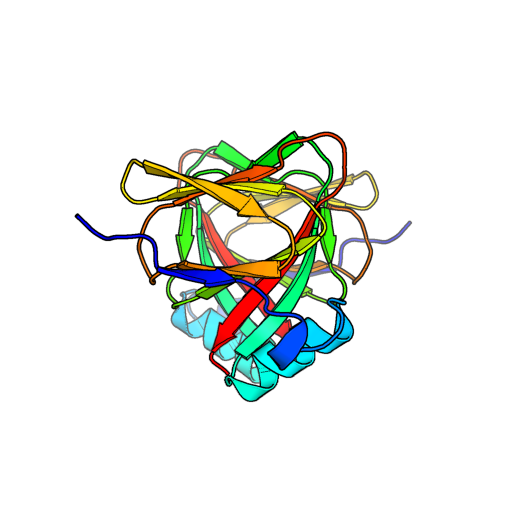OM 668 N N . HIS A 1 87 ? 3.48 0.562 -12.555 1 98.62 87 HIS A N 1
ATOM 669 C CA . HIS A 1 87 ? 2.572 -0.576 -12.641 1 98.62 87 HIS A CA 1
ATOM 670 C C . HIS A 1 87 ? 1.178 -0.208 -12.148 1 98.62 87 HIS A C 1
ATOM 672 O O . HIS A 1 87 ? 0.997 0.829 -11.508 1 98.62 87 HIS A O 1
ATOM 678 N N . SER A 1 88 ? 0.183 -0.962 -12.539 1 98.5 88 SER A N 1
ATOM 679 C CA . SER A 1 88 ? -1.219 -0.834 -12.156 1 98.5 88 SER A CA 1
ATOM 680 C C . SER A 1 88 ? -1.874 -2.201 -11.984 1 98.5 88 SER A C 1
ATOM 682 O O . SER A 1 88 ? -1.256 -3.23 -12.273 1 98.5 88 SER A O 1
ATOM 684 N N . ALA A 1 89 ? -3.109 -2.189 -11.469 1 98.75 89 ALA A N 1
ATOM 685 C CA . ALA A 1 89 ? -3.779 -3.473 -11.273 1 98.75 89 ALA A CA 1
ATOM 686 C C . ALA A 1 89 ? -5.293 -3.297 -11.195 1 98.75 89 ALA A C 1
ATOM 688 O O . ALA A 1 89 ? -5.789 -2.176 -11.062 1 98.75 89 ALA A O 1
ATOM 689 N N . LYS A 1 90 ? -5.969 -4.426 -11.297 1 98.62 90 LYS A N 1
ATOM 690 C CA . LYS A 1 90 ? -7.422 -4.488 -11.188 1 98.62 90 LYS A CA 1
ATOM 691 C C . LYS A 1 90 ? -7.867 -5.828 -10.602 1 98.62 90 LYS A C 1
ATOM 693 O O . LYS A 1 90 ? -7.43 -6.887 -11.055 1 98.62 90 LYS A O 1
ATOM 698 N N . VAL A 1 91 ? -8.742 -5.719 -9.602 1 98.81 91 VAL A N 1
ATOM 699 C CA . VAL A 1 91 ? -9.359 -6.945 -9.094 1 98.81 91 VAL A CA 1
ATOM 700 C C . VAL A 1 91 ? -10.398 -7.449 -10.094 1 98.81 91 VAL A C 1
ATOM 702 O O . VAL A 1 91 ? -11.32 -6.719 -10.461 1 98.81 91 VAL A O 1
ATOM 705 N N . ILE A 1 92 ? -10.203 -8.688 -10.422 1 98.44 92 ILE A N 1
ATOM 706 C CA . ILE A 1 92 ? -11.148 -9.203 -11.414 1 98.44 92 ILE A CA 1
ATOM 707 C C . ILE A 1 92 ? -11.969 -10.336 -10.797 1 98.44 92 ILE A C 1
ATOM 709 O O . ILE A 1 92 ? -11.641 -10.836 -9.719 1 98.44 92 ILE A O 1
ATOM 713 N N . GLY A 1 93 ? -13.023 -10.68 -11.492 1 96.75 93 GLY A N 1
ATOM 714 C CA . GLY A 1 93 ? -13.953 -11.656 -10.953 1 96.75 93 GL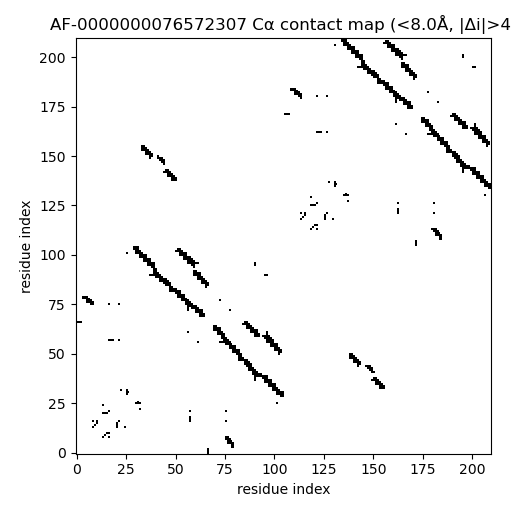Y A CA 1
ATOM 715 C C . GLY A 1 93 ? -15 -11.031 -10.039 1 96.75 93 GLY A C 1
ATOM 716 O O . GLY A 1 93 ? -15.227 -9.82 -10.086 1 96.75 93 GLY A O 1
ATOM 717 N N . ASN A 1 94 ? -15.75 -11.922 -9.219 1 96.5 94 ASN A N 1
ATOM 718 C CA . ASN A 1 94 ? -16.875 -11.445 -8.422 1 96.5 94 ASN A CA 1
ATOM 719 C C . ASN A 1 94 ? -16.609 -11.609 -6.93 1 96.5 94 ASN A C 1
ATOM 721 O O . ASN A 1 94 ? -17.531 -11.492 -6.117 1 96.5 94 ASN A O 1
ATOM 725 N N . ARG A 1 95 ? -15.461 -11.867 -6.605 1 96.88 95 ARG A N 1
ATOM 726 C CA . ARG A 1 95 ? -15.117 -12.031 -5.195 1 96.88 95 ARG A CA 1
ATOM 727 C C . ARG A 1 95 ? -14.109 -10.969 -4.754 1 96.88 95 ARG A C 1
ATOM 729 O O . ARG A 1 95 ? -13.445 -10.359 -5.586 1 96.88 95 ARG A O 1
ATOM 736 N N . LYS A 1 96 ? -14.016 -10.797 -3.453 1 98.25 96 LYS A N 1
ATOM 737 C CA . LYS A 1 96 ? -13.016 -9.898 -2.885 1 98.25 96 LYS A CA 1
ATOM 738 C C . LYS A 1 96 ? -11.609 -10.43 -3.107 1 98.25 96 LYS A C 1
ATOM 740 O O . LYS A 1 96 ? -11.43 -11.594 -3.482 1 98.25 96 LYS A O 1
ATOM 745 N N . LEU A 1 97 ? -10.664 -9.562 -2.988 1 98.75 97 LEU A N 1
ATOM 746 C CA . LEU A 1 97 ? -9.25 -9.914 -3.049 1 98.75 97 LEU A CA 1
ATOM 747 C C . LEU A 1 97 ? -8.609 -9.82 -1.67 1 98.75 97 LEU A C 1
ATOM 749 O O . LEU A 1 97 ? -8.68 -8.773 -1.017 1 98.75 97 LEU A O 1
ATOM 753 N N . GLU A 1 98 ? -8.078 -10.875 -1.191 1 98.81 98 GLU A N 1
ATOM 754 C CA . GLU A 1 98 ? -7.145 -10.859 -0.068 1 98.81 98 GLU A CA 1
ATOM 755 C C . GLU A 1 98 ? -5.703 -10.742 -0.551 1 98.81 98 GLU A C 1
ATOM 757 O O . GLU A 1 98 ? -5.207 -11.625 -1.259 1 98.81 98 GLU A O 1
ATOM 762 N N . PHE A 1 99 ? -5.07 -9.711 -0.113 1 98.88 99 PHE A N 1
ATOM 763 C CA . PHE A 1 99 ? -3.822 -9.281 -0.733 1 98.88 99 PHE A CA 1
ATOM 764 C C . PHE A 1 99 ? -2.809 -8.867 0.324 1 98.88 99 PHE A C 1
ATOM 766 O O . PHE A 1 99 ? -3.162 -8.219 1.313 1 98.88 99 PHE A O 1
ATOM 773 N N . PHE A 1 100 ? -1.51 -9.234 0.139 1 98.88 100 PHE A N 1
ATOM 774 C CA . PHE A 1 100 ? -0.437 -8.711 0.979 1 98.88 100 PHE A CA 1
ATOM 775 C C . PHE A 1 100 ? 0.509 -7.832 0.166 1 98.88 100 PHE A C 1
ATOM 777 O O . PHE A 1 100 ? 0.926 -8.211 -0.93 1 98.88 100 PHE A O 1
ATOM 784 N N . ASP A 1 101 ? 0.757 -6.703 0.609 1 98.81 101 ASP A N 1
ATOM 785 C CA . ASP A 1 101 ? 1.891 -5.895 0.173 1 98.81 101 ASP A CA 1
ATOM 786 C C . ASP A 1 101 ? 3.141 -6.215 0.989 1 98.81 101 ASP A C 1
ATOM 788 O O . ASP A 1 101 ? 3.176 -5.98 2.199 1 98.81 101 ASP A O 1
ATOM 792 N N . ALA A 1 102 ? 4.203 -6.711 0.358 1 98.69 102 ALA A N 1
ATOM 793 C CA . ALA A 1 102 ? 5.34 -7.215 1.123 1 98.69 102 ALA A CA 1
ATOM 794 C C . ALA A 1 102 ? 6.617 -6.453 0.772 1 98.69 102 ALA A C 1
ATOM 796 O O . ALA A 1 102 ? 6.875 -6.172 -0.4 1 98.69 102 ALA A O 1
ATOM 797 N N . THR A 1 103 ? 7.316 -6.098 1.782 1 98 103 THR A N 1
ATOM 798 C CA . THR A 1 103 ? 8.609 -5.445 1.631 1 98 103 THR A CA 1
ATOM 799 C C . THR A 1 103 ? 9.68 -6.172 2.436 1 98 103 THR A C 1
ATOM 801 O O . THR A 1 103 ? 9.375 -6.867 3.406 1 98 103 THR A O 1
ATOM 804 N N . LYS A 1 104 ? 10.922 -6.008 1.984 1 95 104 LYS A N 1
ATOM 805 C CA . LYS A 1 104 ? 12.016 -6.66 2.703 1 95 104 LYS A CA 1
ATOM 806 C C . LYS A 1 104 ? 12.219 -6.035 4.082 1 95 104 LYS A C 1
ATOM 808 O O . LYS A 1 104 ? 12.195 -4.812 4.223 1 95 104 LYS A O 1
ATOM 813 N N . LEU A 1 105 ? 12.391 -6.902 5.016 1 85.44 105 LEU A N 1
ATOM 814 C CA . LEU A 1 105 ? 12.672 -6.496 6.391 1 85.44 105 LEU A CA 1
ATOM 815 C C . LEU A 1 105 ? 14.086 -5.945 6.516 1 85.44 105 LEU A C 1
ATOM 817 O O . LEU A 1 105 ? 14.992 -6.383 5.801 1 85.44 105 LEU A O 1
ATOM 821 N N . MET B 1 1 ? -18.844 8.281 16.672 1 54.62 1 MET B N 1
ATOM 822 C CA . MET B 1 1 ? -18.375 9.133 15.594 1 54.62 1 MET B CA 1
ATOM 823 C C . MET B 1 1 ? -16.844 9.117 15.516 1 54.62 1 MET B C 1
ATOM 825 O O . MET B 1 1 ? -16.172 9.547 16.453 1 54.62 1 MET B O 1
ATOM 829 N N . THR B 1 2 ? -16.172 8.188 14.914 1 72.69 2 THR B N 1
ATOM 830 C CA . THR B 1 2 ? -14.711 8.062 15.023 1 72.69 2 THR B CA 1
ATOM 831 C C . THR B 1 2 ? -14.023 9.234 14.328 1 72.69 2 THR B C 1
ATOM 833 O O . THR B 1 2 ? -14.414 9.633 13.227 1 72.69 2 THR B O 1
ATOM 836 N N . ASP B 1 3 ? -13.414 10.133 15.031 1 89.88 3 ASP B N 1
ATOM 837 C CA . ASP B 1 3 ? -12.758 11.336 14.523 1 89.88 3 ASP B CA 1
ATOM 838 C C . ASP B 1 3 ? -11.422 11 13.875 1 89.88 3 ASP B C 1
ATOM 840 O O . ASP B 1 3 ? -10.789 10 14.219 1 89.88 3 ASP B O 1
ATOM 844 N N . PHE B 1 4 ? -11.156 11.82 12.836 1 97.25 4 PHE B N 1
ATOM 845 C CA . PHE B 1 4 ? -9.844 11.727 12.211 1 97.25 4 PHE B CA 1
ATOM 846 C C . PHE B 1 4 ? -8.75 12.117 13.195 1 97.25 4 PHE B C 1
ATOM 848 O O . PHE B 1 4 ? -8.891 13.094 13.938 1 97.25 4 PHE B O 1
ATOM 855 N N . VAL B 1 5 ? -7.727 11.352 13.289 1 98.25 5 VAL B N 1
ATOM 856 C CA . VAL B 1 5 ? -6.516 11.727 14.016 1 98.25 5 VAL B CA 1
ATOM 857 C C . VAL B 1 5 ? -5.426 12.125 13.023 1 98.25 5 VAL B C 1
ATOM 859 O O . VAL B 1 5 ? -4.797 11.266 12.406 1 98.25 5 VAL B O 1
ATOM 862 N N . VAL B 1 6 ? -5.199 13.477 12.875 1 98.25 6 VAL B N 1
ATOM 863 C CA . VAL B 1 6 ? -4.258 14.023 11.906 1 98.25 6 VAL B CA 1
ATOM 864 C C . VAL B 1 6 ? -3.15 14.789 12.633 1 98.25 6 VAL B C 1
ATOM 866 O O . VAL B 1 6 ? -3.42 15.555 13.555 1 98.25 6 VAL B O 1
ATOM 869 N N . ASP B 1 7 ? -1.944 14.516 12.25 1 98.12 7 ASP B N 1
ATOM 870 C CA . ASP B 1 7 ? -0.799 15.312 12.68 1 98.12 7 ASP B CA 1
ATOM 871 C C . ASP B 1 7 ? -0.269 16.172 11.531 1 98.12 7 ASP B C 1
ATOM 873 O O . ASP B 1 7 ? -0.235 15.727 10.383 1 98.12 7 ASP B O 1
ATOM 877 N N . HIS B 1 8 ? 0.117 17.344 11.844 1 98.44 8 HIS B N 1
ATOM 878 C CA . HIS B 1 8 ? 0.661 18.266 10.859 1 98.44 8 HIS B CA 1
ATOM 879 C C . HIS B 1 8 ? 2.156 18.484 11.062 1 98.44 8 HIS B C 1
ATOM 881 O O . HIS B 1 8 ? 2.627 18.547 12.203 1 98.44 8 HIS B O 1
ATOM 887 N N . TRP B 1 9 ? 2.826 18.578 9.984 1 98.69 9 TRP B N 1
ATOM 888 C CA . TRP B 1 9 ? 4.25 18.891 10.07 1 98.69 9 TRP B CA 1
ATOM 889 C C . TRP B 1 9 ? 4.461 20.281 10.664 1 98.69 9 TRP B C 1
ATOM 891 O O . TRP 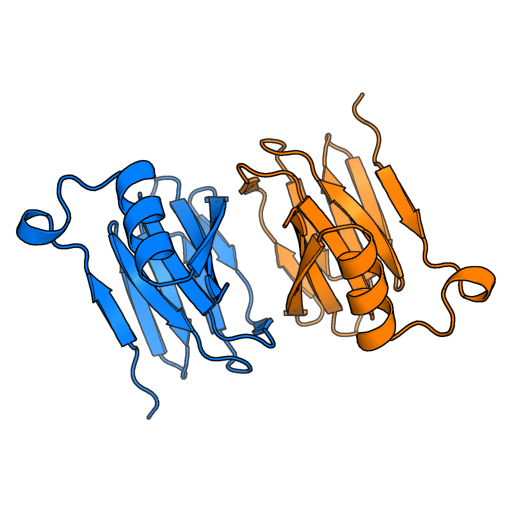B 1 9 ? 3.752 21.234 10.312 1 98.69 9 TRP B O 1
ATOM 901 N N . ASP B 1 10 ? 5.363 20.375 11.539 1 98.12 10 ASP B N 1
ATOM 902 C CA . ASP B 1 10 ? 5.762 21.641 12.148 1 98.12 10 ASP B CA 1
ATOM 903 C C . ASP B 1 10 ? 7.23 21.953 11.859 1 98.12 10 ASP B C 1
ATOM 905 O O . ASP B 1 10 ? 8.125 21.406 12.508 1 98.12 10 ASP B O 1
ATOM 909 N N . GLU B 1 11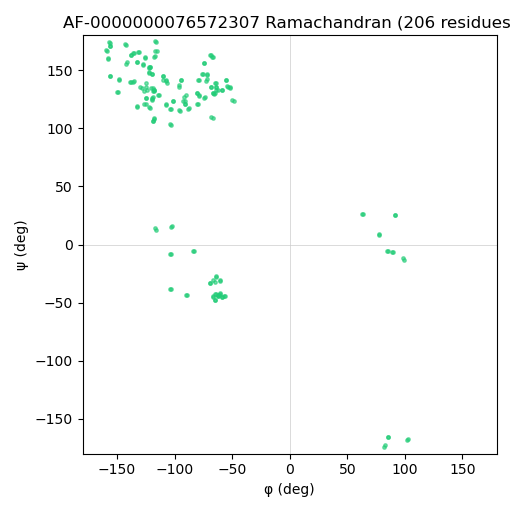 ? 7.469 22.875 10.992 1 97.25 11 GLU B N 1
ATOM 910 C CA . GLU B 1 11 ? 8.836 23.141 10.562 1 97.25 11 GLU B CA 1
ATOM 911 C C . GLU B 1 11 ? 9.688 23.672 11.719 1 97.25 11 GLU B C 1
ATOM 913 O O . GLU B 1 11 ? 10.906 23.484 11.742 1 97.25 11 GLU B O 1
ATOM 918 N N . GLY B 1 12 ? 9.117 24.391 12.633 1 97.56 12 GLY B N 1
ATOM 919 C CA . GLY B 1 12 ? 9.836 24.891 13.797 1 97.56 12 GLY B CA 1
ATOM 920 C C . GLY B 1 12 ? 10.344 23.766 14.695 1 97.56 12 GLY B C 1
ATOM 921 O O . GLY B 1 12 ? 11.367 23.922 15.367 1 97.56 12 GLY B O 1
ATOM 922 N N . VAL B 1 13 ? 9.703 22.688 14.688 1 97.12 13 VAL B N 1
ATOM 923 C CA . VAL B 1 13 ? 10.039 21.547 15.539 1 97.12 13 VAL B CA 1
ATOM 924 C C . VAL B 1 13 ? 10.742 20.484 14.719 1 97.12 13 VAL B C 1
ATOM 926 O O . VAL B 1 13 ? 11.758 19.922 15.141 1 97.12 13 VAL B O 1
ATOM 929 N N . ASP B 1 14 ? 10.273 20.281 13.383 1 97.5 14 ASP B N 1
ATOM 930 C CA . ASP B 1 14 ? 10.672 19.125 12.602 1 97.5 14 ASP B CA 1
ATOM 931 C C . ASP B 1 14 ? 11.719 19.5 11.555 1 97.5 14 ASP B C 1
ATOM 933 O O . ASP B 1 14 ? 12.32 18.625 10.922 1 97.5 14 ASP B O 1
ATOM 937 N N . GLY B 1 15 ? 11.93 20.734 11.43 1 97.81 15 GLY B N 1
ATOM 938 C CA . GLY B 1 15 ? 12.805 21.172 10.352 1 97.81 15 GLY B CA 1
ATOM 939 C C . GLY B 1 15 ? 12.094 21.281 9.016 1 97.81 15 GLY B C 1
ATOM 940 O O . GLY B 1 15 ? 10.867 21.234 8.953 1 97.81 15 GLY B O 1
ATOM 941 N N . VAL B 1 16 ? 12.875 21.516 7.996 1 98.38 16 VAL B N 1
ATOM 942 C CA . VAL B 1 16 ? 12.328 21.656 6.652 1 98.38 16 VAL B CA 1
ATOM 943 C C . VAL B 1 16 ? 11.758 20.312 6.191 1 98.38 16 VAL B C 1
ATOM 945 O O . VAL B 1 16 ? 12.414 19.281 6.305 1 98.38 16 VAL B O 1
ATOM 948 N N . LEU B 1 17 ? 10.602 20.359 5.727 1 98.62 17 LEU B N 1
ATOM 949 C CA . LEU B 1 17 ? 9.945 19.141 5.246 1 98.62 17 LEU B CA 1
ATOM 950 C C . LEU B 1 17 ? 10.656 18.594 4.008 1 98.62 17 LEU B C 1
ATOM 952 O O . LEU B 1 17 ? 10.906 19.344 3.059 1 98.62 17 LEU B O 1
ATOM 956 N N . SER B 1 18 ? 10.953 17.344 4.035 1 98.31 18 SER B N 1
ATOM 957 C CA . SER B 1 18 ? 11.477 16.562 2.918 1 98.31 18 SER B CA 1
ATOM 958 C C . SER B 1 18 ? 11.172 15.07 3.09 1 98.31 18 SER B C 1
ATOM 960 O O . SER B 1 18 ? 10.688 14.648 4.141 1 98.31 18 SER B O 1
ATOM 962 N N . ARG B 1 19 ? 11.422 14.367 2.092 1 98.12 19 ARG B N 1
ATOM 963 C CA . ARG B 1 19 ? 11.297 12.922 2.213 1 98.12 19 ARG B CA 1
ATOM 964 C C . ARG B 1 19 ? 12.172 12.391 3.346 1 98.12 19 ARG B C 1
ATOM 966 O O . ARG B 1 19 ? 11.719 11.57 4.152 1 98.12 19 ARG B O 1
ATOM 973 N N . GLU B 1 20 ? 13.328 12.859 3.391 1 97.75 20 GLU B N 1
ATOM 974 C CA . GLU B 1 20 ? 14.312 12.383 4.359 1 97.75 20 GLU B CA 1
ATOM 975 C C . GLU B 1 20 ? 13.883 12.719 5.785 1 97.75 20 GLU B C 1
ATOM 977 O O . GLU B 1 20 ? 13.914 11.859 6.668 1 97.75 20 GLU B O 1
ATOM 982 N N . THR B 1 21 ? 13.484 13.922 6.043 1 98.56 21 THR B N 1
ATOM 983 C CA . THR B 1 21 ? 13.125 14.328 7.398 1 98.56 21 THR B CA 1
ATOM 984 C C . THR B 1 21 ? 11.836 13.648 7.84 1 98.56 21 THR B C 1
ATOM 986 O O . THR B 1 21 ? 11.664 13.328 9.023 1 98.56 21 THR B O 1
ATOM 989 N N . MET B 1 22 ? 10.953 13.414 6.902 1 98.81 22 MET B N 1
ATOM 990 C CA . MET B 1 22 ? 9.727 12.688 7.227 1 98.81 22 MET B CA 1
ATOM 991 C C . MET B 1 22 ? 10.031 11.242 7.602 1 98.81 22 MET B C 1
ATOM 993 O O . MET B 1 22 ? 9.508 10.727 8.594 1 98.81 22 MET B O 1
ATOM 997 N N . LEU B 1 23 ? 10.898 10.586 6.82 1 98.19 23 LEU B N 1
ATOM 998 C CA . LEU B 1 23 ? 11.273 9.211 7.117 1 98.19 23 LEU B CA 1
ATOM 999 C C . LEU B 1 23 ? 11.93 9.109 8.492 1 98.19 23 LEU B C 1
ATOM 1001 O O . LEU B 1 23 ? 11.656 8.164 9.242 1 98.19 23 LEU B O 1
ATOM 1005 N N . GLU B 1 24 ? 12.75 10.008 8.805 1 98 24 GLU B N 1
ATOM 1006 C CA . GLU B 1 24 ? 13.406 10.023 10.109 1 98 24 GLU B CA 1
ATOM 1007 C C . GLU B 1 24 ? 12.391 10.164 11.242 1 98 24 GLU B C 1
ATOM 1009 O O . GLU B 1 24 ? 12.5 9.492 12.266 1 98 24 GLU B O 1
ATOM 1014 N N . LYS B 1 25 ? 11.438 11.039 11.047 1 98.31 25 LYS B N 1
ATOM 1015 C CA . LYS B 1 25 ? 10.406 11.242 12.062 1 98.31 25 LYS B CA 1
ATOM 1016 C C . LYS B 1 25 ? 9.594 9.969 12.281 1 98.31 25 LYS B C 1
ATOM 1018 O O . LYS B 1 25 ? 9.336 9.586 13.422 1 98.31 25 LYS B O 1
ATOM 1023 N N . LEU B 1 26 ? 9.234 9.328 11.203 1 98.38 26 LEU B N 1
ATOM 1024 C CA . LEU B 1 26 ? 8.461 8.094 11.297 1 98.38 26 LEU B CA 1
ATOM 1025 C C . LEU B 1 26 ? 9.258 6.996 11.984 1 98.38 26 LEU B C 1
ATOM 1027 O O . LEU B 1 26 ? 8.719 6.242 12.797 1 98.38 26 LEU B O 1
ATOM 1031 N N . LYS B 1 27 ? 10.5 6.902 11.625 1 97.75 27 LYS B N 1
ATOM 1032 C CA . LYS B 1 27 ? 11.375 5.918 12.258 1 97.75 27 LYS B CA 1
ATOM 1033 C C . LYS B 1 27 ? 11.453 6.145 13.766 1 97.75 27 LYS B C 1
ATOM 1035 O O . LYS B 1 27 ? 11.375 5.191 14.547 1 97.75 27 LYS B O 1
ATOM 1040 N N . LYS B 1 28 ? 11.617 7.352 14.156 1 97.56 28 LYS B N 1
ATOM 1041 C CA . LYS B 1 28 ? 11.68 7.695 15.57 1 97.56 28 LYS B CA 1
ATOM 1042 C C . LYS B 1 28 ? 10.383 7.309 16.281 1 97.56 28 LYS B C 1
ATOM 1044 O O . LYS B 1 28 ? 10.398 6.996 17.484 1 97.56 28 LYS B O 1
ATOM 1049 N N . GLN B 1 29 ? 9.367 7.371 15.562 1 97.62 29 GLN B N 1
ATOM 1050 C CA . GLN B 1 29 ? 8.07 7.023 16.125 1 97.62 29 GLN B CA 1
ATOM 1051 C C . GLN B 1 29 ? 7.836 5.516 16.094 1 97.62 29 GLN B C 1
ATOM 1053 O O . GLN B 1 29 ? 6.793 5.031 16.531 1 97.62 29 GLN B O 1
ATOM 1058 N N . GLY B 1 30 ? 8.766 4.715 15.461 1 97.62 30 GLY B N 1
ATOM 1059 C CA . GLY B 1 30 ? 8.664 3.264 15.43 1 97.62 30 GLY B CA 1
ATOM 1060 C C . GLY B 1 30 ? 7.922 2.75 14.211 1 97.62 30 GLY B C 1
ATOM 1061 O O . GLY B 1 30 ? 7.277 1.699 14.273 1 97.62 30 GLY B O 1
ATOM 1062 N N . TYR B 1 31 ? 7.945 3.525 13.156 1 97.88 31 TYR B N 1
ATOM 1063 C CA . TYR B 1 31 ? 7.25 3.107 11.945 1 97.88 31 TYR B CA 1
ATOM 1064 C C . TYR B 1 31 ? 8.242 2.756 10.836 1 97.88 31 TYR B C 1
ATOM 1066 O O . TYR B 1 31 ? 9.281 3.398 10.703 1 97.88 31 TYR B O 1
ATOM 1074 N N . SER B 1 32 ? 7.895 1.764 10.023 1 97.06 32 SER B N 1
ATOM 1075 C CA . SER B 1 32 ? 8.438 1.562 8.688 1 97.06 32 SER B CA 1
ATOM 1076 C C . SER B 1 32 ? 7.547 2.191 7.625 1 97.06 32 SER B C 1
ATOM 1078 O O . SER B 1 32 ? 6.324 2.219 7.77 1 97.06 32 SER B O 1
ATOM 1080 N N . ALA B 1 33 ? 8.188 2.746 6.656 1 97.81 33 ALA B N 1
ATOM 1081 C CA . ALA B 1 33 ? 7.406 3.463 5.648 1 97.81 33 ALA B CA 1
ATOM 1082 C C . ALA B 1 33 ? 7.793 3.02 4.238 1 97.81 33 ALA B C 1
ATOM 1084 O O . ALA B 1 33 ? 8.977 2.865 3.934 1 97.81 33 ALA B O 1
ATOM 1085 N N . THR B 1 34 ? 6.816 2.789 3.4 1 98.12 34 THR B N 1
ATOM 1086 C CA . THR B 1 34 ? 7.004 2.52 1.98 1 98.12 34 THR B CA 1
ATOM 1087 C C . THR B 1 34 ? 6.648 3.744 1.144 1 98.12 34 THR B C 1
ATOM 1089 O O . THR B 1 34 ? 5.496 4.188 1.143 1 98.12 34 THR B O 1
ATOM 1092 N N . PRO B 1 35 ? 7.637 4.312 0.417 1 98.5 35 PRO B N 1
ATOM 1093 C CA . PRO B 1 35 ? 7.375 5.516 -0.377 1 98.5 35 PRO B CA 1
ATOM 1094 C C . PRO B 1 35 ? 6.703 5.203 -1.713 1 98.5 35 PRO B C 1
ATOM 1096 O O . PRO B 1 35 ? 7.184 4.352 -2.465 1 98.5 35 PRO B O 1
ATOM 1099 N N . TYR B 1 36 ? 5.652 5.891 -1.993 1 98.69 36 TYR B N 1
ATOM 1100 C CA . TYR B 1 36 ? 4.906 5.773 -3.242 1 98.69 36 TYR B CA 1
ATOM 1101 C C . TYR B 1 36 ? 4.852 7.113 -3.971 1 98.69 36 TYR B C 1
ATOM 1103 O O . TYR B 1 36 ? 4.914 8.172 -3.342 1 98.69 36 TYR B O 1
ATOM 1111 N N . THR B 1 37 ? 4.734 7.055 -5.273 1 98.75 37 THR B N 1
ATOM 1112 C CA . THR B 1 37 ? 4.375 8.195 -6.109 1 98.75 37 THR B CA 1
ATOM 1113 C C . THR B 1 37 ? 3.158 7.875 -6.973 1 98.75 37 THR B C 1
ATOM 1115 O O . THR B 1 37 ? 3.139 6.859 -7.676 1 98.75 37 THR B O 1
ATOM 1118 N N . PHE B 1 38 ? 2.16 8.734 -6.871 1 98.5 38 PHE B N 1
ATOM 1119 C CA . PHE B 1 38 ? 0.922 8.586 -7.625 1 98.5 38 PHE B CA 1
ATOM 1120 C C . PHE B 1 38 ? 0.69 9.789 -8.531 1 98.5 38 PHE B C 1
ATOM 1122 O O . PHE B 1 38 ? 0.996 10.922 -8.156 1 98.5 38 PHE B O 1
ATOM 1129 N N . SER B 1 39 ? 0.123 9.586 -9.617 1 98 39 SER B N 1
ATOM 1130 C CA . SER B 1 39 ? -0.198 10.68 -10.523 1 98 39 SER B CA 1
ATOM 1131 C C . SER B 1 39 ? -1.385 11.492 -10.023 1 98 39 SER B C 1
ATOM 1133 O O . SER B 1 39 ? -2.191 10.992 -9.227 1 98 39 SER B O 1
ATOM 1135 N N . ALA B 1 40 ? -1.386 12.711 -10.508 1 98.12 40 ALA B N 1
ATOM 1136 C CA . ALA B 1 40 ? -2.564 13.531 -10.242 1 98.12 40 ALA B CA 1
ATOM 1137 C C . ALA B 1 40 ? -3.838 12.82 -10.695 1 98.12 40 ALA B C 1
ATOM 1139 O O . ALA B 1 40 ? -3.857 12.18 -11.75 1 98.12 40 ALA B O 1
ATOM 1140 N N . GLY B 1 41 ? -4.871 12.883 -9.859 1 97.69 41 GLY B N 1
ATOM 1141 C CA . GLY B 1 41 ? -6.164 12.32 -10.219 1 97.69 41 GLY B CA 1
ATOM 1142 C C . GLY B 1 41 ? -6.301 10.859 -9.844 1 97.69 41 GLY B C 1
ATOM 1143 O O . GLY B 1 41 ? -7.383 10.281 -9.977 1 97.69 41 GLY B O 1
ATOM 1144 N N . SER B 1 42 ? -5.254 10.234 -9.383 1 97.94 42 SER B N 1
ATOM 1145 C CA . SER B 1 42 ? -5.332 8.844 -8.953 1 97.94 42 SER B CA 1
ATOM 1146 C C . SER B 1 42 ? -6.414 8.656 -7.895 1 97.94 42 SER B C 1
ATOM 1148 O O . SER B 1 42 ? -6.586 9.508 -7.016 1 97.94 42 SER B O 1
ATOM 1150 N N . THR B 1 43 ? -7.133 7.523 -7.984 1 97.81 43 THR B N 1
ATOM 1151 C CA . THR B 1 43 ? -8.141 7.168 -6.992 1 97.81 43 THR B CA 1
ATOM 1152 C C . THR B 1 43 ? -7.828 5.812 -6.363 1 97.81 43 THR B C 1
ATOM 1154 O O . THR B 1 43 ? -7.25 4.938 -7.016 1 97.81 43 THR B O 1
ATOM 1157 N N . PHE B 1 44 ? -8.188 5.688 -5.156 1 97.75 44 PHE B N 1
ATOM 1158 C CA . PHE B 1 44 ? -8.031 4.465 -4.379 1 97.75 44 PHE B CA 1
ATOM 1159 C C . PHE B 1 44 ? -9.383 3.98 -3.859 1 97.75 44 PHE B C 1
ATOM 1161 O O . PHE B 1 44 ? -10.031 4.668 -3.066 1 97.75 44 PHE B O 1
ATOM 1168 N N . PRO B 1 45 ? -9.766 2.828 -4.266 1 96.88 45 PRO B N 1
ATOM 1169 C CA . PRO B 1 45 ? -11.078 2.322 -3.863 1 96.88 45 PRO B CA 1
ATOM 1170 C C . PRO B 1 45 ? -11.156 1.987 -2.377 1 96.88 45 PRO B C 1
ATOM 1172 O O . PRO B 1 45 ? -10.117 1.829 -1.724 1 96.88 45 PRO B O 1
ATOM 1175 N N . THR B 1 46 ? -12.414 1.881 -1.966 1 97.44 46 THR B N 1
ATOM 1176 C CA . THR B 1 46 ? -12.633 1.498 -0.575 1 97.44 46 THR B CA 1
ATOM 1177 C C . THR B 1 46 ? -11.992 0.143 -0.282 1 97.44 46 THR B C 1
ATOM 1179 O O . THR B 1 46 ? -12.141 -0.801 -1.061 1 97.44 46 THR B O 1
ATOM 1182 N N . HIS B 1 47 ? -11.258 0.069 0.831 1 98.31 47 HIS B N 1
ATOM 1183 C CA . HIS B 1 47 ? -10.602 -1.153 1.276 1 98.31 47 HIS B CA 1
ATOM 1184 C C . HIS B 1 47 ? -10.336 -1.123 2.779 1 98.31 47 HIS B C 1
ATOM 1186 O O . HIS B 1 47 ? -10.633 -0.127 3.443 1 98.31 47 HIS B O 1
ATOM 1192 N N . THR B 1 48 ? -9.852 -2.248 3.291 1 98.56 48 THR B N 1
ATOM 1193 C CA . THR B 1 48 ? -9.406 -2.357 4.676 1 98.56 48 THR B CA 1
ATOM 1194 C C . THR B 1 48 ? -8.031 -3.016 4.754 1 98.56 48 THR B C 1
ATOM 1196 O O . THR B 1 48 ? -7.543 -3.561 3.762 1 98.56 48 THR B O 1
ATOM 1199 N N . HIS B 1 49 ? -7.441 -2.895 5.859 1 98.38 49 HIS B N 1
ATOM 1200 C CA . HIS B 1 49 ? -6.219 -3.623 6.176 1 98.38 49 HIS B CA 1
ATOM 1201 C C . HIS B 1 49 ? -6.254 -4.168 7.598 1 98.38 49 HIS B C 1
ATOM 1203 O O . HIS B 1 49 ? -6.988 -3.66 8.445 1 98.38 49 HIS B O 1
ATOM 1209 N N . ASP B 1 50 ? -5.383 -5.109 7.891 1 97.88 50 ASP B N 1
ATOM 1210 C CA . ASP B 1 50 ? -5.453 -5.84 9.156 1 97.88 50 ASP B CA 1
ATOM 1211 C C . ASP B 1 50 ? -4.398 -5.336 10.141 1 97.88 50 ASP B C 1
ATOM 1213 O O . ASP B 1 50 ? -4.035 -6.043 11.078 1 97.88 50 ASP B O 1
ATOM 1217 N N . VAL B 1 51 ? -3.852 -4.234 9.875 1 97.75 51 VAL B N 1
ATOM 1218 C CA . VAL B 1 51 ? -2.916 -3.574 10.773 1 97.75 51 VAL B CA 1
ATOM 1219 C C . VAL B 1 51 ? -3.287 -2.1 10.914 1 97.75 51 VAL B C 1
ATOM 1221 O O . VAL B 1 51 ? -3.998 -1.549 10.07 1 97.75 51 VAL B O 1
ATOM 1224 N N . ASP B 1 52 ? -2.844 -1.543 12.016 1 98.12 52 ASP B N 1
ATOM 1225 C CA . ASP B 1 52 ? -2.912 -0.088 12.109 1 98.12 52 ASP B CA 1
ATOM 1226 C C . ASP B 1 52 ? -1.878 0.572 11.203 1 98.12 52 ASP B C 1
ATOM 1228 O O . ASP B 1 52 ? -0.739 0.109 11.109 1 98.12 52 ASP B O 1
ATOM 1232 N N . LYS B 1 53 ? -2.307 1.688 10.609 1 98.5 53 LYS B N 1
ATOM 1233 C CA . LYS B 1 53 ? -1.4 2.357 9.68 1 98.5 53 LYS B CA 1
ATOM 1234 C C . LYS B 1 53 ? -1.398 3.867 9.906 1 98.5 53 LYS B C 1
ATOM 1236 O O . LYS B 1 53 ? -2.268 4.398 10.594 1 98.5 53 LYS B O 1
ATOM 1241 N N . LYS B 1 54 ? -0.405 4.512 9.344 1 98.75 54 LYS B N 1
ATOM 1242 C CA . LYS B 1 54 ? -0.405 5.949 9.086 1 98.75 54 LYS B CA 1
ATOM 1243 C C . LYS B 1 54 ? -0.268 6.238 7.594 1 98.75 54 LYS B C 1
ATOM 1245 O O . LYS B 1 54 ? 0.629 5.707 6.934 1 98.75 54 LYS B O 1
ATOM 1250 N N . ASP B 1 55 ? -1.15 6.969 7.102 1 98.88 55 ASP B N 1
ATOM 1251 C CA . ASP B 1 55 ? -1.013 7.535 5.762 1 98.88 55 ASP B CA 1
ATOM 1252 C C . ASP B 1 55 ? -0.324 8.898 5.812 1 98.88 55 ASP B C 1
ATOM 1254 O O . ASP B 1 55 ? -0.753 9.789 6.547 1 98.88 55 ASP B O 1
ATOM 1258 N N . VAL B 1 56 ? 0.712 9.047 5.004 1 98.94 56 VAL B N 1
ATOM 1259 C CA . VAL B 1 56 ? 1.605 10.195 5.148 1 98.94 56 VAL B CA 1
ATOM 1260 C C . VAL B 1 56 ? 1.73 10.922 3.814 1 98.94 56 VAL B C 1
ATOM 1262 O O . VAL B 1 56 ? 2.189 10.352 2.824 1 98.94 56 VAL B O 1
ATOM 1265 N N . VAL B 1 57 ? 1.377 12.164 3.807 1 98.94 57 VAL B N 1
ATOM 1266 C CA . VAL B 1 57 ? 1.555 12.992 2.621 1 98.94 57 VAL B CA 1
ATOM 1267 C C . VAL B 1 57 ? 2.857 13.781 2.73 1 98.94 57 VAL B C 1
ATOM 1269 O O . VAL B 1 57 ? 2.992 14.648 3.598 1 98.94 57 VAL B O 1
ATOM 1272 N N . VAL B 1 58 ? 3.797 13.539 1.86 1 98.88 58 VAL B N 1
ATOM 1273 C CA . VAL B 1 58 ? 5.062 14.266 1.846 1 98.88 58 VAL B CA 1
ATOM 1274 C C . VAL B 1 58 ? 4.945 15.492 0.945 1 98.88 58 VAL B C 1
ATOM 1276 O O . VAL B 1 58 ? 5.457 16.562 1.277 1 98.88 58 VAL B O 1
ATOM 1279 N N . ASP B 1 59 ? 4.336 15.258 -0.169 1 98.69 59 ASP B N 1
ATOM 1280 C CA . ASP B 1 59 ? 4.062 16.328 -1.131 1 98.69 59 ASP B CA 1
ATOM 1281 C C . ASP B 1 59 ? 2.771 16.047 -1.897 1 98.69 59 ASP B C 1
ATOM 1283 O O . ASP B 1 59 ? 2.498 14.914 -2.283 1 98.69 59 ASP B O 1
ATOM 1287 N N . GLY B 1 60 ? 2.037 17.203 -2.139 1 98.62 60 GLY B N 1
ATOM 1288 C CA . GLY B 1 60 ? 0.773 17.062 -2.846 1 98.62 60 GLY B CA 1
ATOM 1289 C C . GLY B 1 60 ? -0.433 17.125 -1.928 1 98.62 60 GLY B C 1
ATOM 1290 O O . GLY B 1 60 ? -0.341 17.609 -0.803 1 98.62 60 GLY B O 1
ATOM 1291 N N . GLU B 1 61 ? -1.653 16.75 -2.488 1 98.88 61 GLU B N 1
ATOM 1292 C CA . GLU B 1 61 ? -2.91 16.797 -1.746 1 98.88 61 GLU B CA 1
ATOM 1293 C C . GLU B 1 61 ? -3.73 15.523 -1.975 1 98.88 61 GLU B C 1
ATOM 1295 O O . GLU B 1 61 ? -3.781 15 -3.092 1 98.88 61 GLU B O 1
ATOM 1300 N N . LEU B 1 62 ? -4.344 15.07 -0.887 1 98.81 62 LEU B N 1
ATOM 1301 C CA . LEU B 1 62 ? -5.105 13.828 -0.886 1 98.81 62 LEU B CA 1
ATOM 1302 C C . LEU B 1 62 ? -6.461 14.023 -0.213 1 98.81 62 LEU B C 1
ATOM 1304 O O . LEU B 1 62 ? -6.527 14.453 0.941 1 98.81 62 LEU B O 1
ATOM 1308 N N . GLU B 1 63 ? -7.508 13.836 -0.913 1 98.94 63 GLU B N 1
ATOM 1309 C CA . GLU B 1 63 ? -8.82 13.711 -0.278 1 98.94 63 GLU B CA 1
ATOM 1310 C C . GLU B 1 63 ? -9.023 12.312 0.293 1 98.94 63 GLU B C 1
ATOM 1312 O O . GLU B 1 63 ? -8.961 11.32 -0.438 1 98.94 63 GLU B O 1
ATOM 1317 N N . PHE B 1 64 ? -9.25 12.25 1.531 1 98.81 64 PHE B N 1
ATOM 1318 C CA . PHE B 1 64 ? -9.359 10.984 2.24 1 98.81 64 PHE B CA 1
ATOM 1319 C C . PHE B 1 64 ? -10.75 10.812 2.842 1 98.81 64 PHE B C 1
ATOM 1321 O O . PHE B 1 64 ? -11.281 11.734 3.463 1 98.81 64 PHE B O 1
ATOM 1328 N N . THR B 1 65 ? -11.359 9.617 2.641 1 98.75 65 THR B N 1
ATOM 1329 C CA . THR B 1 65 ? -12.703 9.336 3.145 1 98.75 65 THR B CA 1
ATOM 1330 C C . THR B 1 65 ? -12.68 8.164 4.117 1 98.75 65 THR B C 1
ATOM 1332 O O . THR B 1 65 ? -12.164 7.09 3.793 1 98.75 65 THR B O 1
ATOM 1335 N N . MET B 1 66 ? -13.164 8.367 5.25 1 98.31 66 MET B N 1
ATOM 1336 C CA . MET B 1 66 ? -13.289 7.41 6.348 1 98.31 66 MET B CA 1
ATOM 1337 C C . MET B 1 66 ? -14.398 7.82 7.309 1 98.31 66 MET B C 1
ATOM 1339 O O . MET B 1 66 ? -14.688 9.008 7.461 1 98.31 66 MET B O 1
ATOM 1343 N N . TYR B 1 67 ? -15.086 6.91 7.855 1 97.56 67 TYR B N 1
ATOM 1344 C CA . TYR B 1 67 ? -16.172 7.164 8.797 1 97.56 67 TYR B CA 1
ATOM 1345 C C . TYR B 1 67 ? -17.297 7.938 8.133 1 97.56 67 TYR B C 1
ATOM 1347 O O . TYR B 1 67 ? -17.969 8.758 8.773 1 97.56 67 TYR B O 1
ATOM 1355 N N . GLY B 1 68 ? -17.375 7.766 6.891 1 96.12 68 GLY B N 1
ATOM 1356 C CA . GLY B 1 68 ? -18.453 8.438 6.176 1 96.12 68 GLY B CA 1
ATOM 1357 C C . GLY B 1 68 ? -18.188 9.914 5.945 1 96.12 68 GLY B C 1
ATOM 1358 O O . GLY B 1 68 ? -19.078 10.641 5.496 1 96.12 68 GLY B O 1
ATOM 1359 N N . LYS B 1 69 ? -17.031 10.328 6.246 1 97.69 69 LYS B N 1
ATOM 1360 C CA . LYS B 1 69 ? -16.609 11.719 6.07 1 97.69 69 LYS B CA 1
ATOM 1361 C C . LYS B 1 69 ? -15.344 11.812 5.238 1 97.69 69 LYS B C 1
ATOM 1363 O O . LYS B 1 69 ? -14.609 10.828 5.102 1 97.69 69 LYS B O 1
ATOM 1368 N N . SER B 1 70 ? -15.156 13.031 4.711 1 98.25 70 SER B N 1
ATOM 1369 C CA . SER B 1 70 ? -13.938 13.273 3.951 1 98.25 70 SER B CA 1
ATOM 1370 C C . SER B 1 70 ? -13.133 14.422 4.547 1 98.25 70 SER B C 1
ATOM 1372 O O . SER B 1 70 ? -13.703 15.352 5.121 1 98.25 70 SER B O 1
ATOM 1374 N N . ILE B 1 71 ? -11.836 14.336 4.324 1 98.5 71 ILE B N 1
ATOM 1375 C CA . ILE B 1 71 ? -10.914 15.406 4.68 1 98.5 71 ILE B CA 1
ATOM 1376 C C . ILE B 1 71 ? -9.852 15.555 3.596 1 98.5 71 ILE B C 1
ATOM 1378 O O . ILE B 1 71 ? -9.609 14.633 2.818 1 98.5 71 ILE B O 1
ATOM 1382 N N . ILE B 1 72 ? -9.266 16.75 3.537 1 98.81 72 ILE B N 1
ATOM 1383 C CA . ILE B 1 72 ? -8.141 16.969 2.641 1 98.81 72 ILE B CA 1
ATOM 1384 C C . ILE B 1 72 ? -6.836 16.938 3.439 1 98.81 72 ILE B C 1
ATOM 1386 O O . ILE B 1 72 ? -6.676 17.703 4.398 1 98.81 72 ILE B O 1
ATOM 1390 N N . LEU B 1 73 ? -5.941 16.109 3.088 1 98.81 73 LEU B N 1
ATOM 1391 C CA . LEU B 1 73 ? -4.586 16.062 3.625 1 98.81 73 LEU B CA 1
ATOM 1392 C C . LEU B 1 73 ? -3.619 16.812 2.715 1 98.81 73 LEU B C 1
ATOM 1394 O O . LEU B 1 73 ? -3.668 16.672 1.492 1 98.81 73 LEU B O 1
ATOM 1398 N N . LYS B 1 74 ? -2.766 17.594 3.307 1 98.75 74 LYS B N 1
ATOM 1399 C CA . LYS B 1 74 ? -1.783 18.391 2.57 1 98.75 74 LYS B CA 1
ATOM 1400 C C . LYS B 1 74 ? -0.361 17.953 2.922 1 98.75 74 LYS B C 1
ATOM 1402 O O . LYS B 1 74 ? -0.158 17.125 3.807 1 98.75 74 LYS B O 1
ATOM 1407 N N . SER B 1 75 ? 0.615 18.562 2.182 1 98.81 75 SER B N 1
ATOM 1408 C CA . SER B 1 75 ? 2.02 18.266 2.436 1 98.81 75 SER B CA 1
ATOM 1409 C C . SER B 1 75 ? 2.342 18.344 3.924 1 98.81 75 SER B C 1
ATOM 1411 O O . SER B 1 75 ? 2.033 19.344 4.578 1 98.81 75 SER B O 1
ATOM 1413 N N . GLY B 1 76 ? 2.873 17.234 4.422 1 98.88 76 GLY B N 1
ATOM 1414 C CA . GLY B 1 76 ? 3.287 17.219 5.816 1 98.88 76 GLY B CA 1
ATOM 1415 C C . GLY B 1 76 ? 2.266 16.562 6.73 1 98.88 76 GLY B C 1
ATOM 1416 O O . GLY B 1 76 ? 2.574 16.234 7.879 1 98.88 76 GLY B O 1
ATOM 1417 N N . ASP B 1 77 ? 1.065 16.344 6.254 1 98.81 77 ASP B N 1
ATOM 1418 C CA . ASP B 1 77 ? 0.018 15.75 7.082 1 98.81 77 ASP B CA 1
ATOM 1419 C C . ASP B 1 77 ? 0.19 14.234 7.191 1 98.81 77 ASP B C 1
ATOM 1421 O O . ASP B 1 77 ? 0.548 13.57 6.215 1 98.81 77 ASP B O 1
ATOM 1425 N N . THR B 1 78 ? -0.082 13.703 8.367 1 98.81 78 THR B N 1
ATOM 1426 C CA . THR B 1 78 ? -0.155 12.273 8.633 1 98.81 78 THR B CA 1
ATOM 1427 C C . THR B 1 78 ? -1.501 11.906 9.25 1 98.81 78 THR B C 1
ATOM 1429 O O . THR B 1 78 ? -2.023 12.633 10.094 1 98.81 78 THR B O 1
ATOM 1432 N N . LEU B 1 79 ? -2.039 10.828 8.836 1 98.88 79 LEU B N 1
ATOM 1433 C CA . LEU B 1 79 ? -3.352 10.383 9.289 1 98.88 79 LEU B CA 1
ATOM 1434 C C . LEU B 1 79 ? -3.287 8.961 9.828 1 98.88 79 LEU B C 1
ATOM 1436 O O . LEU B 1 79 ? -2.762 8.062 9.156 1 98.88 79 LEU B O 1
ATOM 1440 N N . VAL B 1 80 ? -3.861 8.703 11 1 98.62 80 VAL B N 1
ATOM 1441 C CA . VAL B 1 80 ? -3.994 7.359 11.539 1 98.62 80 VAL B CA 1
ATOM 1442 C C . VAL B 1 80 ? -5.168 6.648 10.867 1 98.62 80 VAL B C 1
ATOM 1444 O O . VAL B 1 80 ? -6.277 7.184 10.812 1 98.62 80 VAL B O 1
ATOM 1447 N N . VAL B 1 81 ? -4.93 5.516 10.375 1 98.62 81 VAL B N 1
ATOM 1448 C CA . VAL B 1 81 ? -5.969 4.672 9.797 1 98.62 81 VAL B CA 1
ATOM 1449 C C . VAL B 1 81 ? -6.07 3.365 10.578 1 98.62 81 VAL B C 1
ATOM 1451 O O . VAL B 1 81 ? -5.227 2.479 10.438 1 98.62 81 VAL B O 1
ATOM 1454 N N . PRO B 1 82 ? -7.102 3.148 11.352 1 98.19 82 PRO B N 1
ATOM 1455 C CA . PRO B 1 82 ? -7.195 1.957 12.203 1 98.19 82 PRO B CA 1
ATOM 1456 C C . PRO B 1 82 ? -7.445 0.682 11.398 1 98.19 82 PRO B C 1
ATOM 1458 O O . PRO B 1 82 ? -8.148 0.713 10.383 1 98.19 82 PRO B O 1
ATOM 1461 N N . LYS B 1 83 ? -6.875 -0.399 11.922 1 98.31 83 LYS B N 1
ATOM 1462 C CA . LYS B 1 83 ? -7.117 -1.716 11.336 1 98.31 83 LYS B CA 1
ATOM 1463 C C . LYS B 1 83 ? -8.609 -1.981 11.18 1 98.31 83 LYS B C 1
ATOM 1465 O O . LYS B 1 83 ? -9.406 -1.618 12.047 1 98.31 83 LYS B O 1
ATOM 1470 N N . GLY B 1 84 ? -8.961 -2.488 10.016 1 98.25 84 GLY B N 1
ATOM 1471 C CA . GLY B 1 84 ? -10.305 -2.994 9.805 1 98.25 84 GLY B CA 1
ATOM 1472 C C . GLY B 1 84 ? -11.297 -1.916 9.398 1 98.25 84 GLY B C 1
ATOM 1473 O O . GLY B 1 84 ? -12.453 -2.209 9.109 1 98.25 84 GLY B O 1
ATOM 1474 N N . 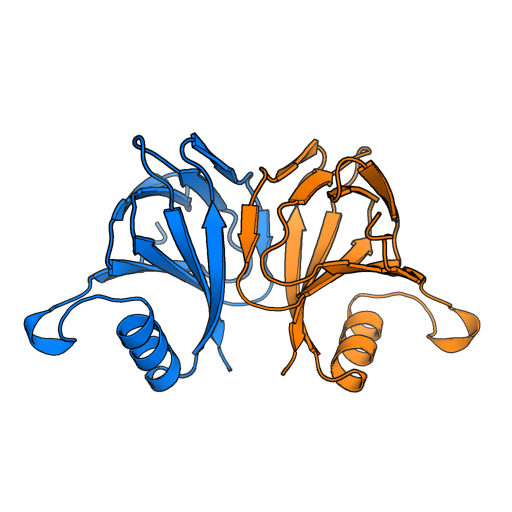VAL B 1 85 ? -10.945 -0.708 9.375 1 98.31 85 VAL B N 1
ATOM 1475 C CA . VAL B 1 85 ? -11.867 0.385 9.078 1 98.31 85 VAL B CA 1
ATOM 1476 C C . VAL B 1 85 ? -11.859 0.676 7.578 1 98.31 85 VAL B C 1
ATOM 1478 O O . VAL B 1 85 ? -10.805 0.986 7.008 1 98.31 85 VAL B O 1
ATOM 1481 N N . PRO B 1 86 ? -12.984 0.615 6.945 1 98.38 86 PRO B N 1
ATOM 1482 C CA . PRO B 1 86 ? -13.031 0.928 5.516 1 98.38 86 PRO B CA 1
ATOM 1483 C C . PRO B 1 86 ? -12.68 2.383 5.219 1 98.38 86 PRO B C 1
ATOM 1485 O O . PRO B 1 86 ? -13.07 3.283 5.965 1 98.38 86 PRO B O 1
ATOM 1488 N N . HIS B 1 87 ? -11.922 2.562 4.164 1 98.62 87 HIS B N 1
ATOM 1489 C CA . HIS B 1 87 ? -11.539 3.906 3.75 1 98.62 87 HIS B CA 1
ATOM 1490 C C . HIS B 1 87 ? -11.156 3.941 2.273 1 98.62 87 HIS B C 1
ATOM 1492 O O . HIS B 1 87 ? -10.945 2.895 1.657 1 98.62 87 HIS B O 1
ATOM 1498 N N . SER B 1 88 ? -11.18 5.105 1.679 1 98.5 88 SER B N 1
ATOM 1499 C CA . SER B 1 88 ? -10.805 5.387 0.294 1 98.5 88 SER B CA 1
ATOM 1500 C C . SER B 1 88 ? -10.109 6.734 0.171 1 98.5 88 SER B C 1
ATOM 1502 O O . SER B 1 88 ? -10.008 7.48 1.149 1 98.5 88 SER B O 1
ATOM 1504 N N . ALA B 1 89 ? -9.594 7.012 -1.03 1 98.75 89 ALA B N 1
ATOM 1505 C CA . ALA B 1 89 ? -8.891 8.281 -1.198 1 98.75 89 ALA B CA 1
ATOM 1506 C C . ALA B 1 89 ? -8.82 8.68 -2.67 1 98.75 89 ALA B C 1
ATOM 1508 O O . ALA B 1 89 ? -9.102 7.863 -3.553 1 98.75 89 ALA B O 1
ATOM 1509 N N . LYS B 1 90 ? -8.445 9.93 -2.871 1 98.62 90 LYS B N 1
ATOM 1510 C CA . LYS B 1 90 ? -8.25 10.492 -4.203 1 98.62 90 LYS B CA 1
ATOM 1511 C C . LYS B 1 90 ? -7.18 11.578 -4.184 1 98.62 90 LYS B C 1
ATOM 1513 O O . LYS B 1 90 ? -7.215 12.477 -3.34 1 98.62 90 LYS B O 1
ATOM 1518 N N . VAL B 1 91 ? -6.258 11.461 -5.133 1 98.81 91 VAL B N 1
ATOM 1519 C CA . VAL B 1 91 ? -5.297 12.547 -5.301 1 98.81 91 VAL B CA 1
ATOM 1520 C C . VAL B 1 91 ? -5.977 13.734 -5.973 1 98.81 91 VAL B C 1
ATOM 1522 O O . VAL B 1 91 ? -6.555 13.602 -7.055 1 98.81 91 VAL B O 1
ATOM 1525 N N . ILE B 1 92 ? -5.844 14.836 -5.301 1 98.44 92 ILE B N 1
ATOM 1526 C CA . ILE B 1 92 ? -6.512 16 -5.871 1 98.44 92 ILE B CA 1
ATOM 1527 C C . ILE B 1 92 ? -5.477 17.047 -6.285 1 98.44 92 ILE B C 1
ATOM 1529 O O . ILE B 1 92 ? -4.309 16.953 -5.898 1 98.44 92 ILE B O 1
ATOM 1533 N N . GLY B 1 93 ? -5.949 18 -7.055 1 96.81 93 GLY B N 1
ATOM 1534 C CA . GLY B 1 93 ? -5.031 18.969 -7.613 1 96.81 93 GLY B CA 1
ATOM 1535 C C . GLY B 1 93 ? -4.379 18.516 -8.898 1 96.81 93 GLY B C 1
ATOM 1536 O O . GLY B 1 93 ? -4.871 17.594 -9.562 1 96.81 93 GLY B O 1
ATOM 1537 N N . ASN B 1 94 ? -3.25 19.25 -9.352 1 96.56 94 ASN B N 1
ATOM 1538 C CA . ASN B 1 94 ? -2.643 18.984 -10.656 1 96.56 94 ASN B CA 1
ATOM 1539 C C . ASN B 1 94 ? -1.211 18.484 -10.508 1 96.56 94 ASN B C 1
ATOM 1541 O O . ASN B 1 94 ? -0.461 18.438 -11.484 1 96.56 94 ASN B O 1
ATOM 1545 N N . ARG B 1 95 ? -0.864 18.125 -9.391 1 96.94 95 ARG B N 1
ATOM 1546 C CA . ARG B 1 95 ? 0.484 17.625 -9.156 1 96.94 95 ARG B CA 1
ATOM 1547 C C . ARG B 1 95 ? 0.446 16.172 -8.672 1 96.94 95 ARG B C 1
ATOM 1549 O O . ARG B 1 95 ? -0.584 15.703 -8.188 1 96.94 95 ARG B O 1
ATOM 1556 N N . LYS B 1 96 ? 1.578 15.508 -8.789 1 98.31 96 LYS B N 1
ATOM 1557 C CA . LYS B 1 96 ? 1.721 14.156 -8.258 1 98.31 96 LYS B CA 1
ATOM 1558 C C . LYS B 1 96 ? 1.654 14.156 -6.73 1 98.31 96 LYS B C 1
ATOM 1560 O O . LYS B 1 96 ? 1.736 15.211 -6.102 1 98.31 96 LYS B O 1
ATOM 1565 N N . LEU B 1 97 ? 1.393 13.031 -6.188 1 98.75 97 LEU B N 1
ATOM 1566 C CA . LEU B 1 97 ? 1.407 12.812 -4.746 1 98.75 97 LEU B CA 1
ATOM 1567 C C . LEU B 1 97 ? 2.619 11.984 -4.336 1 98.75 97 LEU B C 1
ATOM 1569 O O . LEU B 1 97 ? 2.832 10.883 -4.859 1 98.75 97 LEU B O 1
ATOM 1573 N N . GLU B 1 98 ? 3.43 12.508 -3.516 1 98.81 98 GLU B N 1
ATOM 1574 C CA . GLU B 1 98 ? 4.422 11.727 -2.777 1 98.81 98 GLU B CA 1
ATOM 1575 C C . GLU B 1 98 ? 3.867 11.258 -1.438 1 98.81 98 GLU B C 1
ATOM 1577 O O . GLU B 1 98 ? 3.521 12.07 -0.578 1 98.81 98 GLU B O 1
ATOM 1582 N N . PHE B 1 99 ? 3.852 9.984 -1.286 1 98.88 99 PHE B N 1
ATOM 1583 C CA . PHE B 1 99 ? 3.061 9.367 -0.227 1 98.88 99 PHE B CA 1
ATOM 1584 C C . PHE B 1 99 ? 3.838 8.242 0.445 1 98.88 99 PHE B C 1
ATOM 1586 O O . PHE B 1 99 ? 4.527 7.469 -0.226 1 98.88 99 PHE B O 1
ATOM 1593 N N . PHE B 1 100 ? 3.74 8.133 1.8 1 98.88 100 PHE B N 1
ATOM 1594 C CA . PHE B 1 100 ? 4.277 6.977 2.508 1 98.88 100 PHE B CA 1
ATOM 1595 C C . PHE B 1 100 ? 3.154 6.168 3.15 1 98.88 100 PHE B C 1
ATOM 1597 O O . PHE B 1 100 ? 2.264 6.734 3.791 1 98.88 100 PHE B O 1
ATOM 1604 N N . ASP B 1 101 ? 3.135 4.926 2.918 1 98.81 101 ASP B N 1
ATOM 1605 C CA . ASP B 1 101 ? 2.367 3.967 3.705 1 98.81 101 ASP B CA 1
ATOM 1606 C C . ASP B 1 101 ? 3.18 3.459 4.895 1 98.81 101 ASP B C 1
ATOM 1608 O O . ASP B 1 101 ? 4.199 2.791 4.715 1 98.81 101 ASP B O 1
ATOM 1612 N N . ALA B 1 102 ? 2.729 3.738 6.125 1 98.69 102 ALA B N 1
ATOM 1613 C CA . ALA B 1 102 ? 3.574 3.451 7.281 1 98.69 102 ALA B CA 1
ATOM 1614 C C . ALA B 1 102 ? 2.904 2.447 8.211 1 98.69 102 ALA B C 1
ATOM 1616 O O . ALA B 1 102 ? 1.7 2.531 8.469 1 98.69 102 ALA B O 1
ATOM 1617 N N . THR B 1 103 ? 3.676 1.503 8.633 1 98.06 103 THR B N 1
ATOM 1618 C CA . THR B 1 103 ? 3.232 0.51 9.609 1 98.06 103 THR B CA 1
ATOM 1619 C C . THR B 1 103 ? 4.203 0.434 10.781 1 98.06 103 THR B C 1
ATOM 1621 O O . THR B 1 103 ? 5.379 0.778 10.648 1 98.06 103 THR B O 1
ATOM 1624 N N . LYS B 1 104 ? 3.66 0.003 11.922 1 94.94 104 LYS B N 1
ATOM 1625 C CA . LYS B 1 104 ? 4.52 -0.11 13.094 1 94.94 104 LYS B CA 1
ATOM 1626 C C . LYS B 1 104 ? 5.547 -1.224 12.922 1 94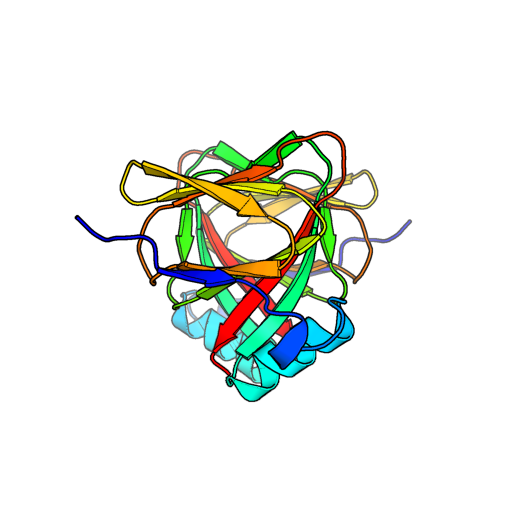.94 104 LYS B C 1
ATOM 1628 O O . LYS B 1 104 ? 5.219 -2.311 12.438 1 94.94 104 LYS B O 1
ATOM 1633 N N . LEU B 1 105 ? 6.73 -0.899 13.281 1 85.56 105 LEU B N 1
ATOM 1634 C CA . LEU B 1 105 ? 7.836 -1.852 13.258 1 85.56 105 LEU B CA 1
ATOM 1635 C C . LEU B 1 105 ? 7.68 -2.896 14.352 1 85.56 105 LEU B C 1
ATOM 1637 O O . LEU B 1 105 ? 7.137 -2.604 15.422 1 85.56 105 LEU B O 1
#

Sequence (210 aa):
MTDFVVDHWDEGVDGVLSRETMLEKLKKQGYSATPYTFSAGSTFPTHTHDVDKKDVVVDGELEFTMYGKSIILKSGDTLVVPKGVPHSAKVIGNRKLEFFDATKLMTDFVVDHWDEGVDGVLSRETMLEKLKKQGYSATPYTFSAGSTFPTHTHDVDKKDVVVDGELEFTMYGKSIILKSGDTLVVPKGVPHSAKVIGNRKLEFFDATKL